Protein AF-A0A958EY41-F1 (afdb_monomer_lite)

Sequence (335 aa):
ISMYREMYQEKQNKRPIDEYLNEQEQLQALLLQAEGMKEKALRHNDREAYLKASTVADRLQKEIQDQDLAESSPAGTAMYREAETVVRQIKEANQLRLMAEESGNTAVVERLDSLQVRLTAVLESFPPEIYNPSGFVNYFDDFPVGKYVAEKQHQYDLMLEQYDAINSELGRIDSLVSVTDNRIATAKSERNFAKVSQLEMKRRNLVQLRKRYDELFVAVNESDVAPNPYPEFDRWGDLGAFGIISVYFDQKRAMQGELTQVSSVLDEVNQSIDQRKQVIEDKIKKIEAEIRLMTMRARMEERARLRAERERAFKESYFDTRESEASEDENNPQQ

Radius of gyration: 37.44 Å; chains: 1; bounding box: 76×77×140 Å

Foldseek 3Di:
DVVLLLLLVLVVCLVVLLVLVVVLVVLVVLLVVLVVQLVVCVVVVPPVSNVVSVVSNVVSVVVNVLVVQLQLAPAAPVNLVVLVVLVVLLVVLVVVLVVCVVVVPVVSNVVSVVSNVVSVVVNVPDDPLSVDPSRNHNHCVSRVPSNVLSVLVVVQVVLVVLLVVLVVVLVVLVVVLVVLVVVLVVCVVVVVVVVNVVSVVVNVVSVVVSVVSVVVNVVSVPDPRDNSPPPCSVVSSVVSVVPDDDDDPPVVVVVVVVVVVVVVVVVVVVVVVVVSVVVVVVVVVVVVVVVVVVVVVVVVVVVVVVVVVVVVVVCCVVPPPDDDPPDDDDDDDDD

Structure (mmCIF, N/CA/C/O backbone):
data_AF-A0A958EY41-F1
#
_entry.id   AF-A0A958EY41-F1
#
loop_
_atom_site.group_PDB
_atom_site.id
_atom_site.type_symbol
_atom_site.label_atom_id
_atom_site.label_alt_id
_atom_site.label_comp_id
_atom_site.label_asym_id
_atom_site.label_entity_id
_atom_site.label_seq_id
_atom_site.pdbx_PDB_ins_code
_atom_site.Cartn_x
_atom_site.Cartn_y
_atom_site.Cartn_z
_atom_site.occupancy
_atom_site.B_iso_or_equiv
_atom_site.auth_seq_id
_atom_site.auth_comp_id
_atom_site.auth_asym_id
_atom_site.auth_atom_id
_atom_site.pdbx_PDB_model_num
ATOM 1 N N . ILE A 1 1 ? -33.579 6.919 -0.738 1.00 52.66 1 ILE A N 1
ATOM 2 C CA . ILE A 1 1 ? -33.262 8.285 -0.243 1.00 52.66 1 ILE A CA 1
ATOM 3 C C . ILE A 1 1 ? -32.048 8.241 0.682 1.00 52.66 1 ILE A C 1
ATOM 5 O O . ILE A 1 1 ? -31.121 8.988 0.413 1.00 52.66 1 ILE A O 1
ATOM 9 N N . SER A 1 2 ? -31.998 7.346 1.682 1.00 57.16 2 SER A N 1
ATOM 10 C CA . SER A 1 2 ? -30.794 7.113 2.510 1.00 57.16 2 SER A CA 1
ATOM 11 C C . SER A 1 2 ? -29.550 6.790 1.672 1.00 57.16 2 SER A C 1
ATOM 13 O O . SER A 1 2 ? -28.564 7.504 1.769 1.00 57.16 2 SER A O 1
ATOM 15 N N . MET A 1 3 ? -29.673 5.852 0.729 1.00 58.03 3 MET A N 1
ATOM 16 C CA . MET A 1 3 ? -28.573 5.394 -0.135 1.00 58.03 3 MET A CA 1
ATOM 17 C C . MET A 1 3 ? -27.891 6.507 -0.960 1.00 58.03 3 MET A C 1
ATOM 19 O O . MET A 1 3 ? -26.684 6.497 -1.150 1.00 58.03 3 MET A O 1
ATOM 23 N N . TYR A 1 4 ? -28.643 7.515 -1.421 1.00 64.19 4 TYR A N 1
ATOM 24 C CA . TYR A 1 4 ? -28.070 8.659 -2.152 1.00 64.19 4 TYR A CA 1
ATOM 25 C C . TYR A 1 4 ? -27.340 9.639 -1.226 1.00 64.19 4 TYR A C 1
ATOM 27 O O . TYR A 1 4 ? -26.381 10.288 -1.631 1.00 64.19 4 TYR A O 1
ATOM 35 N N . ARG A 1 5 ? -27.802 9.758 0.023 1.00 64.75 5 ARG A N 1
ATOM 36 C CA . ARG A 1 5 ? -27.161 10.592 1.042 1.00 64.75 5 ARG A CA 1
ATOM 37 C C . ARG A 1 5 ? -25.868 9.952 1.542 1.00 64.75 5 ARG A C 1
ATOM 39 O O . ARG A 1 5 ? -24.893 10.667 1.730 1.00 64.75 5 ARG A O 1
ATOM 46 N N . GLU A 1 6 ? -25.876 8.633 1.703 1.00 66.81 6 GLU A N 1
ATOM 47 C CA . GLU A 1 6 ? -24.694 7.817 1.994 1.00 66.81 6 GLU A CA 1
ATOM 48 C C . GLU A 1 6 ? -23.655 7.981 0.878 1.00 66.81 6 GLU A C 1
ATOM 50 O O . GLU A 1 6 ? -22.554 8.432 1.155 1.00 66.81 6 GLU A O 1
ATOM 55 N N . MET A 1 7 ? -24.028 7.804 -0.397 1.00 66.56 7 MET A N 1
ATOM 56 C CA . MET A 1 7 ? -23.116 8.024 -1.537 1.00 66.56 7 MET A CA 1
ATOM 57 C C . MET A 1 7 ? -22.535 9.446 -1.610 1.00 66.56 7 MET A C 1
ATOM 59 O O . MET A 1 7 ? -21.388 9.640 -2.006 1.00 66.56 7 MET A O 1
ATOM 63 N N . TYR A 1 8 ? -23.301 10.464 -1.211 1.00 71.50 8 TYR A N 1
ATOM 64 C CA . TYR A 1 8 ? -22.782 11.829 -1.114 1.00 71.50 8 TYR A CA 1
ATOM 65 C C . TYR A 1 8 ? -21.742 11.984 0.008 1.00 71.50 8 TYR A C 1
ATOM 67 O O . TYR A 1 8 ? -20.726 12.649 -0.187 1.00 71.50 8 TYR A O 1
ATOM 75 N N . GLN A 1 9 ? -21.972 11.366 1.170 1.00 72.81 9 GLN A N 1
ATOM 76 C CA . GLN A 1 9 ? -21.007 11.353 2.275 1.00 72.81 9 GLN A CA 1
ATOM 77 C C . GLN A 1 9 ? -19.741 10.569 1.902 1.00 72.81 9 GLN A C 1
ATOM 79 O O . GLN A 1 9 ? -18.640 11.061 2.126 1.00 72.81 9 GLN A O 1
ATOM 84 N N . GLU A 1 10 ? -19.892 9.421 1.242 1.00 74.12 10 GLU A N 1
ATOM 85 C CA . GLU A 1 10 ? -18.800 8.620 0.673 1.00 74.12 10 GLU A CA 1
ATOM 86 C C . GLU A 1 10 ? -17.952 9.445 -0.309 1.00 74.12 10 GLU A C 1
ATOM 88 O O . GLU A 1 10 ? -16.727 9.470 -0.214 1.00 74.12 10 GLU A O 1
ATOM 93 N N . LYS A 1 11 ? -18.589 10.221 -1.201 1.00 76.44 11 LYS A N 1
ATOM 94 C CA . LYS A 1 11 ? -17.881 11.135 -2.112 1.00 76.44 11 LYS A CA 1
ATOM 95 C C . LYS A 1 11 ? -17.130 12.243 -1.370 1.00 76.44 11 LYS A C 1
ATOM 97 O O . LYS A 1 11 ? -16.005 12.565 -1.742 1.00 76.44 11 LYS A O 1
ATOM 102 N N . GLN A 1 12 ? -17.721 12.837 -0.331 1.00 78.06 12 GLN A N 1
ATOM 103 C CA . GLN A 1 12 ? -17.035 13.862 0.469 1.00 78.06 12 GLN A CA 1
ATOM 104 C C . GLN A 1 12 ? -15.810 13.304 1.201 1.00 78.06 12 GLN A C 1
ATOM 106 O O . GLN A 1 12 ? -14.792 13.990 1.294 1.00 78.06 12 GLN A O 1
ATOM 111 N N . ASN A 1 13 ? -15.894 12.060 1.669 1.00 75.88 13 ASN A N 1
ATOM 112 C CA . ASN A 1 13 ? -14.812 11.389 2.381 1.00 75.88 13 ASN A CA 1
ATOM 113 C C . ASN A 1 13 ? -13.816 10.681 1.458 1.00 75.88 13 ASN A C 1
ATOM 115 O O . ASN A 1 13 ? -12.811 10.182 1.942 1.00 75.88 13 ASN A O 1
ATOM 119 N N . LYS A 1 14 ? -14.017 10.708 0.138 1.00 78.06 14 LYS A N 1
ATOM 120 C CA . LYS A 1 14 ? -13.054 10.185 -0.837 1.00 78.06 14 LYS A CA 1
ATOM 121 C C . LYS A 1 14 ? -11.704 10.904 -0.769 1.00 78.06 14 LYS A C 1
ATOM 123 O O . LYS A 1 14 ? -10.665 10.266 -0.778 1.00 78.06 14 LYS A O 1
ATOM 128 N N . ARG A 1 15 ? -11.705 12.233 -0.630 1.00 80.00 15 ARG A N 1
ATOM 129 C CA . ARG A 1 15 ? -10.470 13.034 -0.620 1.00 80.00 15 ARG A CA 1
ATOM 130 C C . ARG A 1 15 ? -9.446 12.609 0.451 1.00 80.00 15 ARG A C 1
ATOM 132 O O . ARG A 1 15 ? -8.294 12.417 0.080 1.00 80.00 15 ARG A O 1
ATOM 139 N N . PRO A 1 16 ? -9.797 12.476 1.746 1.00 80.06 16 PRO A N 1
ATOM 140 C CA . PRO A 1 16 ? -8.834 12.006 2.743 1.00 80.06 16 PRO A CA 1
ATOM 141 C C . PRO A 1 16 ? -8.374 10.561 2.488 1.00 80.06 16 PRO A C 1
ATOM 143 O O . PRO A 1 16 ? -7.259 10.218 2.862 1.00 80.06 16 PRO A O 1
ATOM 146 N N . ILE A 1 17 ? -9.191 9.731 1.827 1.00 83.00 17 ILE A N 1
ATOM 147 C CA . ILE A 1 17 ? -8.795 8.376 1.413 1.00 83.00 17 ILE A CA 1
ATOM 148 C C . ILE A 1 17 ? -7.758 8.446 0.288 1.00 83.00 17 ILE A C 1
ATOM 150 O O . ILE A 1 17 ? -6.729 7.786 0.371 1.00 83.00 17 ILE A O 1
ATOM 154 N N . ASP A 1 18 ? -7.985 9.282 -0.726 1.00 82.12 18 ASP A N 1
ATOM 155 C CA . ASP A 1 18 ? -7.027 9.501 -1.813 1.00 82.12 18 ASP A CA 1
ATOM 156 C C . ASP A 1 18 ? -5.697 10.061 -1.267 1.00 82.12 18 ASP A C 1
ATOM 158 O O . ASP A 1 18 ? -4.618 9.627 -1.664 1.00 82.12 18 ASP A O 1
ATOM 162 N N . GLU A 1 19 ? -5.753 11.014 -0.327 1.00 84.19 19 GLU A N 1
ATOM 163 C CA . GLU A 1 19 ? -4.569 11.561 0.353 1.00 84.19 19 GLU A CA 1
ATOM 164 C C . GLU A 1 19 ? -3.808 10.471 1.133 1.00 84.19 19 GLU A C 1
ATOM 166 O O . GLU A 1 19 ? -2.583 10.410 1.036 1.00 84.19 19 GLU A O 1
ATOM 171 N N . TYR A 1 20 ? -4.520 9.573 1.824 1.00 85.56 20 TYR A N 1
ATOM 172 C CA . TYR A 1 20 ? -3.931 8.429 2.528 1.00 85.56 20 TYR A CA 1
ATOM 173 C C . TYR A 1 20 ? -3.254 7.428 1.580 1.00 85.56 20 TYR A C 1
ATOM 175 O O . TYR A 1 20 ? -2.116 7.030 1.826 1.00 85.56 20 TYR A O 1
ATOM 183 N N . LEU A 1 21 ? -3.914 7.045 0.481 1.00 85.00 21 LEU A N 1
ATOM 184 C CA . LEU A 1 21 ? -3.348 6.110 -0.502 1.00 85.00 21 LEU A CA 1
ATOM 185 C C . LEU A 1 21 ? -2.066 6.676 -1.133 1.00 85.00 21 LEU A C 1
ATOM 187 O O . LEU A 1 21 ? -1.058 5.978 -1.240 1.00 85.00 21 LEU A O 1
ATOM 191 N N . ASN A 1 22 ? -2.068 7.971 -1.462 1.00 86.81 22 ASN A N 1
ATOM 192 C CA . ASN A 1 22 ? -0.885 8.660 -1.976 1.00 86.81 22 ASN A CA 1
ATOM 193 C C . ASN A 1 22 ? 0.249 8.732 -0.938 1.00 86.81 22 ASN A C 1
ATOM 195 O O . ASN A 1 22 ? 1.422 8.617 -1.293 1.00 86.81 22 ASN A O 1
ATOM 199 N N . GLU A 1 23 ? -0.068 8.944 0.342 1.00 86.81 23 GLU A N 1
ATOM 200 C CA . GLU A 1 23 ? 0.928 8.922 1.419 1.00 86.81 23 GLU A CA 1
ATOM 201 C C . GLU A 1 23 ? 1.559 7.530 1.560 1.00 86.81 23 GLU A C 1
ATOM 203 O O . GLU A 1 23 ? 2.783 7.416 1.643 1.00 86.81 23 GLU A O 1
ATOM 208 N N . GLN A 1 24 ? 0.748 6.471 1.515 1.00 87.19 24 GLN A N 1
ATOM 209 C CA . GLN A 1 24 ? 1.222 5.089 1.576 1.00 87.19 24 GLN A CA 1
ATOM 210 C C . GLN A 1 24 ? 2.184 4.775 0.418 1.00 87.19 24 GLN A C 1
ATOM 212 O O . GLN A 1 24 ? 3.260 4.210 0.636 1.00 87.19 24 GLN A O 1
ATOM 217 N N . GLU A 1 25 ? 1.850 5.197 -0.804 1.00 87.06 25 GLU A N 1
ATOM 218 C CA . GLU A 1 25 ? 2.726 5.050 -1.969 1.00 87.06 25 GLU A CA 1
ATOM 219 C C . GLU A 1 25 ? 4.052 5.809 -1.787 1.00 87.06 25 GLU A C 1
ATOM 221 O O . GLU A 1 25 ? 5.135 5.259 -2.014 1.00 87.06 25 GLU A O 1
ATOM 226 N N . GLN A 1 26 ? 3.999 7.059 -1.316 1.00 89.94 26 GLN A N 1
ATOM 227 C CA . GLN A 1 26 ? 5.198 7.859 -1.055 1.00 89.94 26 GLN A CA 1
ATOM 228 C C . GLN A 1 26 ? 6.105 7.206 -0.011 1.00 89.94 26 GLN A C 1
ATOM 230 O O . GLN A 1 26 ? 7.326 7.171 -0.192 1.00 89.94 26 GLN A O 1
ATOM 235 N N . LEU A 1 27 ? 5.531 6.655 1.060 1.00 90.25 27 LEU A N 1
ATOM 236 C CA . LEU A 1 27 ? 6.283 5.933 2.084 1.00 90.25 27 LEU A CA 1
ATOM 237 C C . LEU A 1 27 ? 6.959 4.685 1.506 1.00 90.25 27 LEU A C 1
ATOM 239 O O . LEU A 1 27 ? 8.144 4.459 1.769 1.00 90.25 27 LEU A O 1
ATOM 243 N N . GLN A 1 28 ? 6.261 3.913 0.668 1.00 90.94 28 GLN A N 1
ATOM 244 C CA . GLN A 1 28 ? 6.841 2.751 -0.016 1.00 90.94 28 GLN A CA 1
ATOM 245 C C . GLN A 1 28 ? 7.973 3.152 -0.973 1.00 90.94 28 GLN A C 1
ATOM 247 O O . GLN A 1 28 ? 9.037 2.524 -0.982 1.00 90.94 28 GLN A O 1
ATOM 252 N N . ALA A 1 29 ? 7.795 4.228 -1.741 1.00 90.88 29 ALA A N 1
ATOM 253 C CA . ALA A 1 29 ? 8.823 4.749 -2.636 1.00 90.88 29 ALA A CA 1
ATOM 254 C C . ALA A 1 29 ? 10.066 5.226 -1.863 1.00 90.88 29 ALA A C 1
ATOM 256 O O . ALA A 1 29 ? 11.200 4.932 -2.257 1.00 90.88 29 ALA A O 1
ATOM 257 N N . LEU A 1 30 ? 9.877 5.922 -0.738 1.00 92.75 30 LEU A N 1
ATOM 258 C CA . LEU A 1 30 ? 10.965 6.343 0.147 1.00 92.75 30 LEU A CA 1
ATOM 259 C C . LEU A 1 30 ? 11.679 5.147 0.784 1.00 92.75 30 LEU A C 1
ATOM 261 O O . LEU A 1 30 ? 12.907 5.169 0.903 1.00 92.75 30 LEU A O 1
ATOM 265 N N . LEU A 1 31 ? 10.945 4.091 1.145 1.00 94.31 31 LEU A N 1
ATOM 266 C CA . LEU A 1 31 ? 11.522 2.858 1.673 1.00 94.31 31 LEU A CA 1
ATOM 267 C C . LEU A 1 31 ? 12.426 2.191 0.629 1.00 94.31 31 LEU A C 1
ATOM 269 O O . LEU A 1 31 ? 13.592 1.925 0.915 1.00 94.31 31 LEU A O 1
ATOM 273 N N . LEU A 1 32 ? 11.940 2.019 -0.604 1.00 93.44 32 LEU A N 1
ATOM 274 C CA . LEU A 1 32 ? 12.726 1.497 -1.729 1.00 93.44 32 LEU A CA 1
ATOM 275 C C . LEU A 1 32 ? 13.993 2.327 -1.984 1.00 93.44 32 LEU A C 1
ATOM 277 O O . LEU A 1 32 ? 15.076 1.783 -2.222 1.00 93.44 32 LEU A O 1
ATOM 281 N N . GLN A 1 33 ? 13.892 3.656 -1.905 1.00 93.19 33 GLN A N 1
ATOM 282 C CA . GLN A 1 33 ? 15.055 4.537 -2.024 1.00 93.19 33 GLN A CA 1
ATOM 283 C C . GLN A 1 33 ? 16.050 4.331 -0.877 1.00 93.19 33 GLN A C 1
ATOM 285 O O . GLN A 1 33 ? 17.256 4.236 -1.132 1.00 93.19 33 GLN A O 1
ATOM 290 N N . ALA A 1 34 ? 15.573 4.234 0.365 1.00 92.44 34 ALA A N 1
ATOM 291 C CA . ALA A 1 34 ? 16.407 3.989 1.537 1.00 92.44 34 ALA A CA 1
ATOM 292 C C . ALA A 1 34 ? 17.115 2.625 1.451 1.00 92.44 34 ALA A C 1
ATOM 294 O O . ALA A 1 34 ? 18.320 2.540 1.701 1.00 92.44 34 ALA A O 1
ATOM 295 N N . GLU A 1 35 ? 16.422 1.577 1.004 1.00 93.00 35 GLU A N 1
ATOM 296 C CA . GLU A 1 35 ? 17.009 0.258 0.747 1.00 93.00 35 GLU A CA 1
ATOM 297 C C . GLU A 1 35 ? 18.061 0.301 -0.368 1.00 93.00 35 GLU A C 1
ATOM 299 O O . GLU A 1 35 ? 19.155 -0.251 -0.219 1.00 93.00 35 GLU A O 1
ATOM 304 N N . GLY A 1 36 ? 17.798 1.036 -1.450 1.00 93.12 36 GLY A N 1
ATOM 305 C CA . GLY A 1 36 ? 18.777 1.259 -2.513 1.00 93.12 36 GLY A CA 1
ATOM 306 C C . GLY A 1 36 ? 20.022 2.013 -2.028 1.00 93.12 36 GLY A C 1
ATOM 307 O O . GLY A 1 36 ? 21.142 1.706 -2.447 1.00 93.12 36 GLY A O 1
ATOM 308 N N . MET A 1 37 ? 19.868 2.988 -1.125 1.00 93.12 37 MET A N 1
ATOM 309 C CA . MET A 1 37 ? 20.999 3.674 -0.485 1.00 93.12 37 MET A CA 1
ATOM 310 C C . MET A 1 37 ? 21.778 2.737 0.440 1.00 93.12 37 MET A C 1
ATOM 312 O O . MET A 1 37 ? 23.009 2.739 0.411 1.00 93.12 37 MET A O 1
ATOM 316 N N . LYS A 1 38 ? 21.076 1.898 1.205 1.00 90.56 38 LYS A N 1
ATOM 317 C CA . LYS A 1 38 ? 21.663 0.865 2.065 1.00 90.56 38 LYS A CA 1
ATOM 318 C C . LYS A 1 38 ? 22.493 -0.128 1.247 1.00 90.56 38 LYS A C 1
ATOM 320 O O . LYS A 1 38 ? 23.633 -0.415 1.611 1.00 90.56 38 LYS A O 1
ATOM 325 N N . GLU A 1 39 ? 21.983 -0.593 0.108 1.00 91.75 39 GLU A N 1
ATOM 326 C CA . GLU A 1 39 ? 22.716 -1.500 -0.780 1.00 91.75 39 GLU A CA 1
ATOM 327 C C . GLU A 1 39 ? 23.944 -0.823 -1.413 1.00 91.75 39 GLU A C 1
ATOM 329 O O . GLU A 1 39 ? 25.033 -1.400 -1.443 1.00 91.75 39 GLU A O 1
ATOM 334 N N . LYS A 1 40 ? 23.816 0.428 -1.876 1.00 93.31 40 LYS A N 1
ATOM 335 C CA . LYS A 1 40 ? 24.959 1.206 -2.390 1.00 93.31 40 LYS A CA 1
ATOM 336 C C . LYS A 1 40 ? 26.038 1.393 -1.324 1.00 93.31 40 LYS A C 1
ATOM 338 O O . LYS A 1 40 ? 27.216 1.203 -1.622 1.00 93.31 40 LYS A O 1
ATOM 343 N N . ALA A 1 41 ? 25.650 1.714 -0.092 1.00 92.06 41 ALA A N 1
ATOM 344 C CA . ALA A 1 41 ? 26.576 1.868 1.023 1.00 92.06 41 ALA A CA 1
ATOM 345 C C . ALA A 1 41 ? 27.332 0.562 1.323 1.00 92.06 41 ALA A C 1
ATOM 347 O O . ALA A 1 41 ? 28.548 0.594 1.503 1.00 92.06 41 ALA A O 1
ATOM 348 N N . LEU A 1 42 ? 26.652 -0.593 1.267 1.00 90.94 42 LEU A N 1
ATOM 349 C CA . LEU A 1 42 ? 27.298 -1.908 1.380 1.00 90.94 42 LEU A CA 1
ATOM 350 C C . LEU A 1 42 ? 28.317 -2.148 0.262 1.00 90.94 42 LEU A C 1
ATOM 352 O O . LEU A 1 42 ? 29.445 -2.547 0.536 1.00 90.94 42 LEU A O 1
ATOM 356 N N . ARG A 1 43 ? 27.953 -1.870 -0.997 1.00 93.56 43 ARG A N 1
ATOM 357 C CA . ARG A 1 43 ? 28.853 -2.051 -2.153 1.00 93.56 43 ARG A CA 1
ATOM 358 C C . ARG A 1 43 ? 30.106 -1.172 -2.063 1.00 93.56 43 ARG A C 1
ATOM 360 O O . ARG A 1 43 ? 31.164 -1.573 -2.541 1.00 93.56 43 ARG A O 1
ATOM 367 N N . HIS A 1 44 ? 29.989 0.008 -1.458 1.00 93.69 44 HIS A N 1
ATOM 368 C CA . HIS A 1 44 ? 31.090 0.954 -1.267 1.00 93.69 44 HIS A CA 1
ATOM 369 C C . HIS A 1 44 ? 31.799 0.825 0.093 1.00 93.69 44 HIS A C 1
ATOM 371 O O . HIS A 1 44 ? 32.727 1.590 0.350 1.00 93.69 44 HIS A O 1
ATOM 377 N N . ASN A 1 45 ? 31.415 -0.142 0.940 1.00 91.12 45 ASN A N 1
ATOM 378 C CA . ASN A 1 45 ? 31.911 -0.303 2.314 1.00 91.12 45 ASN A CA 1
ATOM 379 C C . ASN A 1 45 ? 31.797 0.976 3.175 1.00 91.12 45 ASN A C 1
ATOM 381 O O . ASN A 1 45 ? 32.608 1.206 4.075 1.00 91.12 45 ASN A O 1
ATOM 385 N N . ASP A 1 46 ? 30.779 1.803 2.929 1.00 93.38 46 ASP A N 1
ATOM 386 C CA . ASP A 1 46 ? 30.506 3.003 3.720 1.00 93.38 46 ASP A CA 1
ATOM 387 C C . ASP A 1 46 ? 29.596 2.661 4.906 1.00 93.38 46 ASP A C 1
ATOM 389 O O . ASP A 1 46 ? 28.374 2.526 4.790 1.00 93.38 46 ASP A O 1
ATOM 393 N N . ARG A 1 47 ? 30.214 2.515 6.081 1.00 90.75 47 ARG A N 1
ATOM 394 C CA . ARG A 1 47 ? 29.513 2.159 7.318 1.00 90.75 47 ARG A CA 1
ATOM 395 C C . ARG A 1 47 ? 28.563 3.257 7.798 1.00 90.75 47 ARG A C 1
ATOM 397 O O . ARG A 1 47 ? 27.518 2.936 8.361 1.00 90.75 47 ARG A O 1
ATOM 404 N N . GLU A 1 48 ? 28.914 4.528 7.630 1.00 94.00 48 GLU A N 1
ATOM 405 C CA . GLU A 1 48 ? 28.103 5.632 8.152 1.00 94.00 48 GLU A CA 1
ATOM 406 C C . GLU A 1 48 ? 26.841 5.816 7.307 1.00 94.00 48 GLU A C 1
ATOM 408 O O . GLU A 1 48 ? 25.737 5.907 7.852 1.00 94.00 48 GLU A O 1
ATOM 413 N N . ALA A 1 49 ? 26.990 5.794 5.979 1.00 90.75 49 ALA A N 1
ATOM 414 C CA . ALA A 1 49 ? 25.858 5.846 5.061 1.00 90.75 49 ALA A CA 1
ATOM 415 C C . ALA A 1 49 ? 24.918 4.647 5.251 1.00 90.75 49 ALA A C 1
ATOM 417 O O . ALA A 1 49 ? 23.700 4.824 5.254 1.00 90.75 49 ALA A O 1
ATOM 418 N N . TYR A 1 50 ? 25.466 3.449 5.486 1.00 93.94 50 TYR A N 1
ATOM 419 C CA . TYR A 1 50 ? 24.669 2.254 5.765 1.00 93.94 50 TYR A CA 1
ATOM 420 C C . TYR A 1 50 ? 23.811 2.411 7.022 1.00 93.94 50 TYR A C 1
ATOM 422 O O . TYR A 1 50 ? 22.617 2.123 6.989 1.00 93.94 50 TYR A O 1
ATOM 430 N N . LEU A 1 51 ? 24.400 2.886 8.126 1.00 93.06 51 LEU A N 1
ATOM 431 C CA . LEU A 1 51 ? 23.669 3.070 9.380 1.00 93.06 51 LEU A CA 1
ATOM 432 C C . LEU A 1 51 ? 22.546 4.097 9.224 1.00 93.06 51 LEU A C 1
ATOM 434 O O . LEU A 1 51 ? 21.421 3.823 9.632 1.00 93.06 51 LEU A O 1
ATOM 438 N N . LYS A 1 52 ? 22.818 5.237 8.574 1.00 93.25 52 LYS A N 1
ATOM 439 C CA . LYS A 1 52 ? 21.793 6.257 8.303 1.00 93.25 52 LYS A CA 1
ATOM 440 C C . LYS A 1 52 ? 20.659 5.692 7.447 1.00 93.25 52 LYS A C 1
ATOM 442 O O . LYS A 1 52 ? 19.500 5.802 7.835 1.00 93.25 52 LYS A O 1
ATOM 447 N N . ALA A 1 53 ? 20.985 5.032 6.336 1.00 91.12 53 ALA A N 1
ATOM 448 C CA . ALA A 1 53 ? 19.989 4.428 5.454 1.00 91.12 53 ALA A CA 1
ATOM 449 C C . ALA A 1 53 ? 19.160 3.343 6.165 1.00 91.12 53 ALA A C 1
ATOM 451 O O . ALA A 1 53 ? 17.945 3.314 6.005 1.00 91.12 53 ALA A O 1
ATOM 452 N N . SER A 1 54 ? 19.786 2.511 7.008 1.00 92.38 54 SER A N 1
ATOM 453 C CA . SER A 1 54 ? 19.079 1.504 7.811 1.00 92.38 54 SER A CA 1
ATOM 454 C C . SER A 1 54 ? 18.112 2.147 8.799 1.00 92.38 54 SER A C 1
ATOM 456 O O . SER A 1 54 ? 16.958 1.753 8.839 1.00 92.38 54 SER A O 1
ATOM 458 N N . THR A 1 55 ? 18.537 3.173 9.545 1.00 94.19 55 THR A N 1
ATOM 459 C CA . THR A 1 55 ? 17.645 3.844 10.509 1.00 94.19 55 THR A CA 1
ATOM 460 C C . THR A 1 55 ? 16.442 4.508 9.844 1.00 94.19 55 THR A C 1
ATOM 462 O O . THR A 1 55 ? 15.354 4.517 10.414 1.00 94.19 55 THR A O 1
ATOM 465 N N . VAL A 1 56 ? 16.627 5.055 8.638 1.00 93.94 56 VAL A N 1
ATOM 466 C CA . VAL A 1 56 ? 15.533 5.634 7.851 1.00 93.94 56 VAL A CA 1
ATOM 467 C C . VAL A 1 56 ? 14.600 4.534 7.349 1.00 93.94 56 VAL A C 1
ATOM 469 O O . VAL A 1 56 ? 13.393 4.675 7.500 1.00 93.94 56 VAL A O 1
ATOM 472 N N . ALA A 1 57 ? 15.140 3.429 6.826 1.00 92.38 57 ALA A N 1
ATOM 473 C CA . ALA A 1 57 ? 14.341 2.287 6.384 1.00 92.38 57 ALA A CA 1
ATOM 474 C C . ALA A 1 57 ? 13.520 1.681 7.535 1.00 92.38 57 ALA A C 1
ATOM 476 O O . ALA A 1 57 ? 12.319 1.497 7.381 1.00 92.38 57 ALA A O 1
ATOM 477 N N . ASP A 1 58 ? 14.131 1.460 8.703 1.00 92.19 58 ASP A N 1
ATOM 478 C CA . ASP A 1 58 ? 13.449 0.904 9.880 1.00 92.19 58 ASP A CA 1
ATOM 479 C C . ASP A 1 58 ? 12.320 1.831 10.365 1.00 92.19 58 ASP A C 1
ATOM 481 O O . ASP A 1 58 ? 11.250 1.372 10.765 1.00 92.19 58 ASP A O 1
ATOM 485 N N . ARG A 1 59 ? 12.537 3.154 10.307 1.00 93.62 59 ARG A N 1
ATOM 486 C CA . ARG A 1 59 ? 11.512 4.144 10.653 1.00 93.62 59 ARG A CA 1
ATOM 487 C C . ARG A 1 59 ? 10.350 4.130 9.661 1.00 93.62 59 ARG A C 1
ATOM 489 O O . ARG A 1 59 ? 9.208 4.067 10.099 1.00 93.62 59 ARG A O 1
ATOM 496 N N . LEU A 1 60 ? 10.639 4.180 8.361 1.00 92.31 60 LEU A N 1
ATOM 497 C CA . LEU A 1 60 ? 9.616 4.143 7.311 1.00 92.31 60 LEU A CA 1
ATOM 498 C C . LEU A 1 60 ? 8.822 2.836 7.367 1.00 92.31 60 LEU A C 1
ATOM 500 O O . LEU A 1 60 ? 7.603 2.848 7.261 1.00 92.31 60 LEU A O 1
ATOM 504 N N . GLN A 1 61 ? 9.497 1.711 7.613 1.00 91.62 61 GLN A N 1
ATOM 505 C CA . GLN A 1 61 ? 8.847 0.415 7.772 1.00 91.62 61 GLN A CA 1
ATOM 506 C C . GLN A 1 61 ? 7.890 0.401 8.965 1.00 91.62 61 GLN A C 1
ATOM 508 O O . GLN A 1 61 ? 6.807 -0.170 8.867 1.00 91.62 61 GLN A O 1
ATOM 513 N N . LYS A 1 62 ? 8.266 1.039 10.077 1.00 88.56 62 LYS A N 1
ATOM 514 C CA . LYS A 1 62 ? 7.374 1.187 11.225 1.00 88.56 62 LYS A CA 1
ATOM 515 C C . LYS A 1 62 ? 6.164 2.067 10.897 1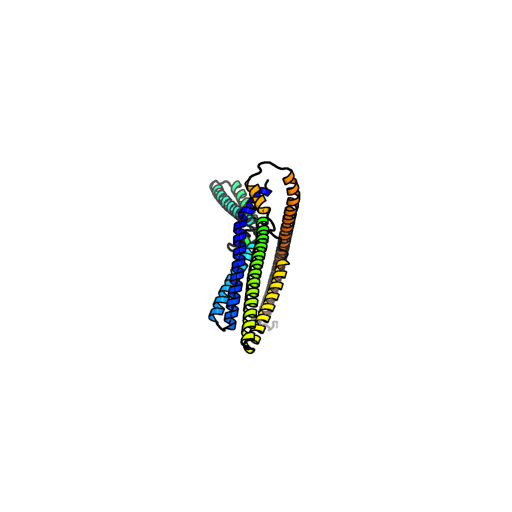.00 88.56 62 LYS A C 1
ATOM 517 O O . LYS A 1 62 ? 5.054 1.687 11.233 1.00 88.56 62 LYS A O 1
ATOM 522 N N . GLU A 1 63 ? 6.368 3.201 10.228 1.00 87.44 63 GLU A N 1
ATOM 523 C CA . GLU A 1 63 ? 5.273 4.099 9.825 1.00 87.44 63 GLU A CA 1
ATOM 524 C C . GLU A 1 63 ? 4.281 3.391 8.876 1.00 87.44 63 GLU A C 1
ATOM 526 O O . GLU A 1 63 ? 3.073 3.495 9.078 1.00 87.44 63 GLU A O 1
ATOM 531 N N . ILE A 1 64 ? 4.770 2.584 7.926 1.00 88.06 64 ILE A N 1
ATOM 532 C CA . ILE A 1 64 ? 3.926 1.743 7.054 1.00 88.06 64 ILE A CA 1
ATOM 533 C C . ILE A 1 64 ? 3.164 0.689 7.868 1.00 88.06 64 ILE A C 1
ATOM 535 O O . ILE A 1 64 ? 1.963 0.523 7.692 1.00 88.06 64 ILE A O 1
ATOM 539 N N . GLN A 1 65 ? 3.835 -0.007 8.792 1.00 84.56 65 GLN A N 1
ATOM 540 C CA . GLN A 1 65 ? 3.176 -0.998 9.651 1.00 84.56 65 GLN A CA 1
ATOM 541 C C . GLN A 1 65 ? 2.083 -0.371 10.516 1.00 84.56 65 GLN A C 1
ATOM 543 O O . GLN A 1 65 ? 1.026 -0.968 10.692 1.00 84.56 65 GLN A O 1
ATOM 548 N N . ASP A 1 66 ? 2.330 0.822 11.049 1.00 82.00 66 ASP A N 1
ATOM 549 C CA . ASP A 1 66 ? 1.358 1.563 11.842 1.00 82.00 66 ASP A CA 1
ATOM 550 C C . ASP A 1 66 ? 0.126 1.936 10.979 1.00 82.00 66 ASP A C 1
ATOM 552 O O . ASP A 1 66 ? -1.007 1.784 11.437 1.00 82.00 66 ASP A O 1
ATOM 556 N N . GLN A 1 67 ? 0.313 2.326 9.709 1.00 81.88 67 GLN A N 1
ATOM 557 C CA . GLN A 1 67 ? -0.788 2.544 8.753 1.00 81.88 67 GLN A CA 1
ATOM 558 C C . GLN A 1 67 ? -1.558 1.249 8.426 1.00 81.88 67 GLN A C 1
ATOM 560 O O . GLN A 1 67 ? -2.785 1.221 8.526 1.00 81.88 67 GLN A O 1
ATOM 565 N N . ASP A 1 68 ? -0.864 0.148 8.129 1.00 79.56 68 ASP A N 1
ATOM 566 C CA . ASP A 1 68 ? -1.498 -1.148 7.838 1.00 79.56 68 ASP A CA 1
ATOM 567 C C . ASP A 1 68 ? -2.303 -1.672 9.047 1.00 79.56 68 ASP A C 1
ATOM 569 O O . ASP A 1 68 ? -3.368 -2.286 8.908 1.00 79.56 68 ASP A O 1
ATOM 573 N N . LEU A 1 69 ? -1.813 -1.425 10.265 1.00 75.38 69 LEU A N 1
ATOM 574 C CA . LEU A 1 69 ? -2.514 -1.748 11.509 1.00 75.38 69 LEU A CA 1
ATOM 575 C C . LEU A 1 69 ? -3.736 -0.843 11.734 1.00 75.38 69 LEU A C 1
ATOM 577 O O . LEU A 1 69 ? -4.768 -1.345 12.179 1.00 75.38 69 LEU A O 1
ATOM 581 N N . ALA A 1 70 ? -3.653 0.447 11.385 1.00 74.38 70 ALA A N 1
ATOM 582 C CA . ALA A 1 70 ? -4.796 1.370 11.325 1.00 74.38 70 ALA A CA 1
ATOM 583 C C . ALA A 1 70 ? -5.915 0.833 10.439 1.00 74.38 70 ALA A C 1
ATOM 585 O O . ALA A 1 70 ? -7.071 0.766 10.855 1.00 74.38 70 ALA A O 1
ATOM 586 N N . GLU A 1 71 ? -5.556 0.393 9.242 1.00 74.12 71 GLU A N 1
ATOM 587 C CA . GLU A 1 71 ? -6.504 -0.092 8.253 1.00 74.12 71 GLU A CA 1
ATOM 588 C C . GLU A 1 71 ? -7.109 -1.462 8.605 1.00 74.12 71 GLU A C 1
ATOM 590 O O . GLU A 1 71 ? -8.274 -1.737 8.313 1.00 74.12 71 GLU A O 1
ATOM 595 N N . SER A 1 72 ? -6.316 -2.341 9.220 1.00 70.88 72 SER A N 1
ATOM 596 C CA . SER A 1 72 ? -6.734 -3.700 9.590 1.00 70.88 72 SER A CA 1
ATOM 597 C C . SER A 1 72 ? -7.387 -3.795 10.970 1.00 70.88 72 SER A C 1
ATOM 599 O O . SER A 1 72 ? -7.784 -4.890 11.386 1.00 70.88 72 SER A O 1
ATOM 601 N N . SER A 1 73 ? -7.510 -2.671 11.676 1.00 69.38 73 SER A N 1
ATOM 602 C CA . SER A 1 73 ? -8.110 -2.630 13.002 1.00 69.38 73 SER A CA 1
ATOM 603 C C . SER A 1 73 ? -9.578 -3.075 12.964 1.00 69.38 73 SER A C 1
ATOM 605 O O . SER A 1 73 ? -10.357 -2.566 12.156 1.00 69.38 73 SER A O 1
ATOM 607 N N . PRO A 1 74 ? -9.992 -4.000 13.850 1.00 63.38 74 PRO A N 1
ATOM 608 C CA . PRO A 1 74 ? -11.382 -4.441 13.960 1.00 63.38 74 PRO A CA 1
ATOM 609 C C . PRO A 1 74 ? -12.285 -3.402 14.637 1.00 63.38 74 PRO A C 1
ATOM 611 O O . PRO A 1 74 ? -13.500 -3.580 14.675 1.00 63.38 74 PRO A O 1
ATOM 614 N N . ALA A 1 75 ? -11.699 -2.355 15.223 1.00 65.12 75 ALA A N 1
ATOM 615 C CA . ALA A 1 75 ? -12.422 -1.285 15.882 1.00 65.12 75 ALA A CA 1
ATOM 616 C C . ALA A 1 75 ? -12.567 -0.085 14.937 1.00 65.12 75 ALA A C 1
ATOM 618 O O . ALA A 1 75 ? -11.644 0.718 14.764 1.00 65.12 75 ALA A O 1
ATOM 619 N N . GLY A 1 76 ? -13.752 0.047 14.347 1.00 68.69 76 GLY A N 1
ATOM 620 C CA . GLY A 1 76 ? -14.132 1.226 13.579 1.00 68.69 76 GLY A CA 1
ATOM 621 C C . GLY A 1 76 ? -14.396 2.454 14.458 1.00 68.69 76 GLY A C 1
ATOM 622 O O . GLY A 1 76 ? -14.639 2.372 15.669 1.00 68.69 76 GLY A O 1
ATOM 623 N N . THR A 1 77 ? -14.424 3.620 13.821 1.00 71.44 77 THR A N 1
ATOM 624 C CA . THR A 1 77 ? -14.817 4.913 14.415 1.00 71.44 77 THR A CA 1
ATOM 625 C C . THR A 1 77 ? -16.181 4.862 15.108 1.00 71.44 77 THR A C 1
ATOM 627 O O . THR A 1 77 ? -16.371 5.526 16.130 1.00 71.44 77 THR A O 1
ATOM 630 N N . ALA A 1 78 ? -17.126 4.063 14.604 1.00 69.94 78 ALA A N 1
ATOM 631 C CA . ALA A 1 78 ? -18.431 3.858 15.228 1.00 69.94 78 ALA A CA 1
ATOM 632 C C . ALA A 1 78 ? -18.325 3.222 16.627 1.00 69.94 78 ALA A C 1
ATOM 634 O O . ALA A 1 78 ? -18.889 3.760 17.582 1.00 69.94 78 ALA A O 1
ATOM 635 N N . MET A 1 79 ? -17.542 2.145 16.775 1.00 72.56 79 MET A N 1
ATOM 636 C CA . MET A 1 79 ? -17.330 1.488 18.073 1.00 72.56 79 MET A CA 1
ATOM 637 C C . MET A 1 79 ? -16.603 2.412 19.052 1.00 72.56 79 MET A C 1
ATOM 639 O O . MET A 1 79 ? -16.955 2.465 20.228 1.00 72.56 79 MET A O 1
ATOM 643 N N . TYR A 1 80 ? -15.634 3.193 18.564 1.00 74.62 80 TYR A N 1
ATOM 644 C CA . TYR A 1 80 ? -14.933 4.184 19.381 1.00 74.62 80 TYR A CA 1
ATOM 645 C C . TYR A 1 80 ? -15.882 5.285 19.898 1.00 74.62 80 TYR A C 1
ATOM 647 O O . TYR A 1 80 ? -15.890 5.597 21.090 1.00 74.62 80 TYR A O 1
ATOM 655 N N . ARG A 1 81 ? -16.746 5.840 19.032 1.00 78.50 81 ARG A N 1
ATOM 656 C CA . ARG A 1 81 ? -17.767 6.833 19.431 1.00 78.50 81 ARG A CA 1
ATOM 657 C C . ARG A 1 81 ? -18.767 6.256 20.431 1.00 78.50 81 ARG A C 1
ATOM 659 O O . ARG A 1 81 ? -19.215 6.967 21.335 1.00 78.50 81 ARG A O 1
ATOM 666 N N . GLU A 1 82 ? -19.134 4.988 20.274 1.00 80.62 82 GLU A N 1
ATOM 667 C CA . GLU A 1 82 ? -20.031 4.304 21.199 1.00 80.62 82 GLU A CA 1
ATOM 668 C C . GLU A 1 82 ? -19.369 4.109 22.567 1.00 80.62 82 GLU A C 1
ATOM 670 O O . GLU A 1 82 ? -19.953 4.494 23.581 1.00 80.62 82 GLU A O 1
ATOM 675 N N . ALA A 1 83 ? -18.110 3.665 22.603 1.00 82.31 83 ALA A N 1
ATOM 676 C CA . ALA A 1 83 ? -17.323 3.581 23.830 1.00 82.31 83 ALA A CA 1
ATOM 677 C C . ALA A 1 83 ? -17.197 4.950 24.531 1.00 82.31 83 ALA A C 1
ATOM 679 O O . ALA A 1 83 ? -17.474 5.059 25.728 1.00 82.31 83 ALA A O 1
ATOM 680 N N . GLU A 1 84 ? -16.883 6.029 23.800 1.00 83.31 84 GLU A N 1
ATOM 681 C CA . GLU A 1 84 ? -16.860 7.392 24.358 1.00 83.31 84 GLU A CA 1
ATOM 682 C C . GLU A 1 84 ? -18.223 7.830 24.912 1.00 83.31 84 GLU A C 1
ATOM 684 O O . GLU A 1 84 ? -18.303 8.520 25.936 1.00 83.31 84 GLU A O 1
ATOM 689 N N . THR A 1 85 ? -19.310 7.441 24.247 1.00 87.06 85 THR A N 1
ATOM 690 C CA . THR A 1 85 ? -20.673 7.745 24.692 1.00 87.06 85 THR A CA 1
ATOM 691 C C . THR A 1 85 ? -20.991 7.023 25.996 1.00 87.06 85 THR A C 1
ATOM 693 O O . THR A 1 85 ? -21.484 7.657 26.930 1.00 87.06 85 THR A O 1
ATOM 696 N N . VAL A 1 86 ? -20.641 5.741 26.112 1.00 87.12 86 VAL A N 1
ATOM 697 C CA . VAL A 1 86 ? -20.823 4.967 27.347 1.00 87.12 86 VAL A CA 1
ATOM 698 C C . VAL A 1 86 ? -19.978 5.549 28.485 1.00 87.12 86 VAL A C 1
ATOM 700 O O . VAL A 1 86 ? -20.490 5.760 29.585 1.00 87.12 86 VAL A O 1
ATOM 703 N N . VAL A 1 87 ? -18.719 5.921 28.228 1.00 87.62 87 VAL A N 1
ATOM 704 C CA . VAL A 1 87 ? -17.857 6.592 29.221 1.00 87.62 87 VAL A CA 1
ATOM 705 C C . VAL A 1 87 ? -18.478 7.905 29.709 1.00 87.62 87 VAL A C 1
ATOM 707 O O . VAL A 1 87 ? -18.453 8.205 30.906 1.00 87.62 87 VAL A O 1
ATOM 710 N N . ARG A 1 88 ? -19.062 8.700 28.806 1.00 89.25 88 ARG A N 1
ATOM 711 C CA . ARG A 1 88 ? -19.764 9.941 29.163 1.00 89.25 88 ARG A CA 1
ATOM 712 C C . ARG A 1 88 ? -20.999 9.667 30.014 1.00 89.25 88 ARG A C 1
ATOM 714 O O . ARG A 1 88 ? -21.160 10.308 31.047 1.00 89.25 88 ARG A O 1
ATOM 721 N N . GLN A 1 89 ? -21.808 8.679 29.637 1.00 89.12 89 GLN A N 1
ATOM 722 C CA . GLN A 1 89 ? -22.983 8.261 30.403 1.00 89.12 89 GLN A CA 1
ATOM 723 C C . GLN A 1 89 ? -22.607 7.773 31.808 1.00 89.12 89 GLN A C 1
ATOM 725 O O . GLN A 1 89 ? -23.313 8.078 32.763 1.00 89.12 89 GLN A O 1
ATOM 730 N N . ILE A 1 90 ? -21.470 7.089 31.976 1.00 89.44 90 ILE A N 1
ATOM 731 C CA . ILE A 1 90 ? -20.954 6.705 33.301 1.00 89.44 90 ILE A CA 1
ATOM 732 C C . ILE A 1 90 ? -20.576 7.940 34.128 1.00 89.44 90 ILE A C 1
ATOM 734 O O . ILE A 1 90 ? -20.872 8.000 35.324 1.00 89.44 90 ILE A O 1
ATOM 738 N N . LYS A 1 91 ? -19.933 8.945 33.520 1.00 90.81 91 LYS A N 1
ATOM 739 C CA . LYS A 1 91 ? -19.601 10.207 34.206 1.00 90.81 91 LYS A CA 1
ATOM 740 C C . LYS A 1 91 ? -20.859 10.968 34.626 1.00 90.81 91 LYS A C 1
ATOM 742 O O . LYS A 1 91 ? -20.936 11.410 35.770 1.00 90.81 91 LYS A O 1
ATOM 747 N N . GLU A 1 92 ? -21.848 11.073 33.744 1.00 92.00 92 GLU A N 1
ATOM 748 C CA . GLU A 1 92 ? -23.145 11.691 34.046 1.00 92.00 92 GLU A CA 1
ATOM 749 C C . GLU A 1 92 ? -23.891 10.919 35.144 1.00 92.00 92 GLU A C 1
ATOM 751 O O . GLU A 1 92 ? -24.370 11.521 36.103 1.00 92.00 92 GLU A O 1
ATOM 756 N N . ALA A 1 93 ? -23.914 9.585 35.079 1.00 90.50 93 ALA A N 1
ATOM 757 C CA . ALA A 1 93 ? -24.512 8.746 36.114 1.00 90.50 93 ALA A CA 1
ATOM 758 C C . ALA A 1 93 ? -23.832 8.939 37.478 1.00 90.50 93 ALA A C 1
ATOM 760 O O . ALA A 1 93 ? -24.516 8.980 38.495 1.00 90.50 93 ALA A O 1
ATOM 761 N N . ASN A 1 94 ? -22.503 9.096 37.516 1.00 91.19 94 ASN A N 1
ATOM 762 C CA . ASN A 1 94 ? -21.765 9.419 38.743 1.00 91.19 94 ASN A CA 1
ATOM 763 C C . ASN A 1 94 ? -22.146 10.791 39.311 1.00 91.19 94 ASN A C 1
ATOM 765 O O . ASN A 1 94 ? -22.351 10.917 40.515 1.00 91.19 94 ASN A O 1
ATOM 769 N N . GLN A 1 95 ? -22.278 11.811 38.460 1.00 92.12 95 GLN A N 1
ATOM 770 C CA . GLN A 1 95 ? -22.719 13.140 38.896 1.00 92.12 95 GLN A CA 1
ATOM 771 C C . GLN A 1 95 ? -24.139 13.100 39.471 1.00 92.12 95 GLN A C 1
ATOM 773 O O . GLN A 1 95 ? -24.383 13.636 40.550 1.00 92.12 95 GLN A O 1
ATOM 778 N N . LEU A 1 96 ? -25.061 12.411 38.792 1.00 91.81 96 LEU A N 1
ATOM 779 C CA . LEU A 1 96 ? -26.430 12.225 39.274 1.00 91.81 96 LEU A CA 1
ATOM 780 C C . LEU A 1 96 ? -26.477 11.419 40.576 1.00 91.81 96 LEU A C 1
ATOM 782 O O . LEU A 1 96 ? -27.340 11.679 41.413 1.00 91.81 96 LEU A O 1
ATOM 786 N N . ARG A 1 97 ? -25.548 10.474 40.773 1.00 91.88 97 ARG A N 1
ATOM 787 C CA . ARG A 1 97 ? -25.466 9.682 42.005 1.00 91.88 97 ARG A CA 1
ATOM 788 C C . ARG A 1 97 ? -25.097 10.560 43.191 1.00 91.88 97 ARG A C 1
ATOM 790 O O . ARG A 1 97 ? -25.791 10.510 44.198 1.00 91.88 97 ARG A O 1
ATOM 797 N N . LEU A 1 98 ? -24.084 11.414 43.040 1.00 92.19 98 LEU A N 1
ATOM 798 C CA . LEU A 1 98 ? -23.673 12.365 44.079 1.00 92.19 98 LEU A CA 1
ATOM 799 C C . LEU A 1 98 ? -24.822 13.310 44.464 1.00 92.19 98 LEU A C 1
ATOM 801 O O . LEU A 1 98 ? -25.113 13.480 45.643 1.00 92.19 98 LEU A O 1
ATOM 805 N N . MET A 1 99 ? -25.551 13.847 43.481 1.00 92.06 99 MET A N 1
ATOM 806 C CA . MET A 1 99 ? -26.733 14.683 43.746 1.00 92.06 99 MET A CA 1
ATOM 807 C C . MET A 1 99 ? -27.856 13.901 44.452 1.00 92.06 99 MET A C 1
ATOM 809 O O . MET A 1 99 ? -28.543 14.429 45.329 1.00 92.06 99 MET A O 1
ATOM 813 N N . ALA A 1 100 ? -28.060 12.632 44.086 1.00 89.06 100 ALA A N 1
ATOM 814 C CA . ALA A 1 100 ? -29.055 11.769 44.717 1.00 89.06 100 ALA A CA 1
ATOM 815 C C . ALA A 1 100 ? -28.681 11.419 46.170 1.00 89.06 100 ALA A C 1
ATOM 817 O O . ALA A 1 100 ? -29.564 11.430 47.031 1.00 89.06 100 ALA A O 1
ATOM 818 N N . GLU A 1 101 ? -27.395 11.184 46.449 1.00 89.44 101 GLU A N 1
ATOM 819 C CA . GLU A 1 101 ? -26.841 10.986 47.795 1.00 89.44 101 GLU A CA 1
ATOM 820 C C . GLU A 1 101 ? -27.050 12.232 48.670 1.00 89.44 101 GLU A C 1
ATOM 822 O O . GLU A 1 101 ? -27.574 12.118 49.778 1.00 89.44 101 GLU A O 1
ATOM 827 N N . GLU A 1 102 ? -26.745 13.426 48.150 1.00 91.69 102 GLU A N 1
ATOM 828 C CA . GLU A 1 102 ? -26.969 14.706 48.843 1.00 91.69 102 GLU A CA 1
ATOM 829 C C . GLU A 1 102 ? -28.453 14.958 49.159 1.00 91.69 102 GLU A C 1
ATOM 831 O O . GLU A 1 102 ? -28.790 15.524 50.200 1.00 91.69 102 GLU A O 1
ATOM 836 N N . SER A 1 103 ? -29.355 14.505 48.285 1.00 90.25 103 SER A N 1
ATOM 837 C CA . SER A 1 103 ? -30.810 14.619 48.470 1.00 90.25 103 SER A CA 1
ATOM 838 C C . SER A 1 103 ? -31.438 13.507 49.329 1.00 90.25 103 SER A C 1
ATOM 840 O O . SER A 1 103 ? -32.639 13.552 49.600 1.00 90.25 103 SER A O 1
ATOM 842 N N . GLY A 1 104 ? -30.660 12.500 49.748 1.00 91.44 104 GLY A N 1
ATOM 843 C CA . GLY A 1 104 ? -31.136 11.365 50.548 1.00 91.44 104 GLY A CA 1
ATOM 844 C C . GLY A 1 104 ? -32.044 10.376 49.801 1.00 91.44 104 GLY A C 1
ATOM 845 O O . GLY A 1 104 ? -32.774 9.614 50.437 1.00 91.44 104 GLY A O 1
ATOM 846 N N . ASN A 1 105 ? -32.036 10.371 48.464 1.00 92.12 105 ASN A N 1
ATOM 847 C CA . ASN A 1 105 ? -32.931 9.538 47.657 1.00 92.12 105 ASN A CA 1
ATOM 848 C C . ASN A 1 105 ? -32.301 8.179 47.305 1.00 92.12 105 ASN A C 1
ATOM 850 O O . ASN A 1 105 ? -31.790 7.965 46.203 1.00 92.12 105 ASN A O 1
ATOM 854 N N . THR A 1 106 ? -32.370 7.238 48.247 1.00 89.50 106 THR A N 1
ATOM 855 C CA . THR A 1 106 ? -31.737 5.909 48.149 1.00 89.50 106 THR A CA 1
ATOM 856 C C . THR A 1 106 ? -32.207 5.082 46.949 1.00 89.50 106 THR A C 1
ATOM 858 O O . THR A 1 106 ? -31.400 4.411 46.311 1.00 89.50 106 THR A O 1
ATOM 861 N N . ALA A 1 107 ? -33.483 5.184 46.562 1.00 89.81 107 ALA A N 1
ATOM 862 C CA . ALA A 1 107 ? -34.029 4.451 45.417 1.00 89.81 107 ALA A CA 1
ATOM 863 C C . ALA A 1 107 ? -33.432 4.902 44.070 1.00 89.81 107 ALA A C 1
ATOM 865 O O . ALA A 1 107 ? -33.354 4.119 43.121 1.00 89.81 107 ALA A O 1
ATOM 866 N N . VAL A 1 108 ? -33.030 6.172 43.960 1.00 88.44 108 VAL A N 1
ATOM 867 C CA . VAL A 1 108 ? -32.360 6.698 42.761 1.00 88.44 108 VAL A CA 1
ATOM 868 C C . VAL A 1 108 ? -30.894 6.273 42.741 1.00 88.44 108 VAL A C 1
ATOM 870 O O . VAL A 1 108 ? -30.405 5.894 41.679 1.00 88.44 108 VAL A O 1
ATOM 873 N N . VAL A 1 109 ? -30.228 6.254 43.899 1.00 89.38 109 VAL A N 1
ATOM 874 C CA . VAL A 1 109 ? -28.844 5.770 44.038 1.00 89.38 109 VAL A CA 1
ATOM 875 C C . VAL A 1 109 ? -28.724 4.315 43.578 1.00 89.38 109 VAL A C 1
ATOM 877 O O . VAL A 1 109 ? -27.939 4.035 42.679 1.00 89.38 109 VAL A O 1
ATOM 880 N N . GLU A 1 110 ? -29.580 3.411 44.067 1.00 89.31 110 GLU A N 1
ATOM 881 C CA . GLU A 1 110 ? -29.557 1.994 43.657 1.00 89.31 110 GLU A CA 1
ATOM 882 C C . GLU A 1 110 ? -29.785 1.809 42.147 1.00 89.31 110 GLU A C 1
ATOM 884 O O . GLU A 1 110 ? -29.155 0.972 41.493 1.00 89.31 110 GLU A O 1
ATOM 889 N N . ARG A 1 111 ? -30.676 2.616 41.553 1.00 89.12 111 ARG A N 1
ATOM 890 C CA . ARG A 1 111 ? -30.908 2.596 40.102 1.00 89.12 111 ARG A CA 1
ATOM 891 C C . ARG A 1 111 ? -29.682 3.067 39.331 1.00 89.12 111 ARG A C 1
ATOM 893 O O . ARG A 1 111 ? -29.362 2.453 38.313 1.00 89.12 111 ARG A O 1
ATOM 900 N N . LEU A 1 112 ? -29.010 4.117 39.797 1.00 88.50 112 LEU A N 1
ATOM 901 C CA . LEU A 1 112 ? -27.798 4.640 39.171 1.00 88.50 112 LEU A CA 1
ATOM 902 C C . LEU A 1 112 ? -26.626 3.667 39.310 1.00 88.50 112 LEU A C 1
ATOM 904 O O . LEU A 1 112 ? -25.948 3.435 38.316 1.00 88.50 112 LEU A O 1
ATOM 908 N N . ASP A 1 113 ? -26.458 3.005 40.454 1.00 86.88 113 ASP A N 1
ATOM 909 C CA . ASP A 1 113 ? -25.446 1.954 40.623 1.00 86.88 113 ASP A CA 1
ATOM 910 C C . ASP A 1 113 ? -25.712 0.774 39.677 1.00 86.88 113 ASP A C 1
ATOM 912 O O . ASP A 1 113 ? -24.812 0.301 38.982 1.00 86.88 113 ASP A O 1
ATOM 916 N N . SER A 1 114 ? -26.975 0.348 39.543 1.00 88.62 114 SER A N 1
ATOM 917 C CA . SER A 1 114 ? -27.348 -0.698 38.579 1.00 88.62 114 SER A CA 1
ATOM 918 C C . SER A 1 114 ? -27.115 -0.285 37.118 1.00 88.62 114 SER A C 1
ATOM 920 O O . SER A 1 114 ? -26.866 -1.130 36.255 1.00 88.62 114 SER A O 1
ATOM 922 N N . LEU A 1 115 ? -27.254 1.008 36.807 1.00 88.75 115 LEU A N 1
ATOM 923 C CA . LEU A 1 115 ? -26.986 1.559 35.482 1.00 88.75 115 LEU A CA 1
ATOM 924 C C . LEU A 1 115 ? -25.478 1.577 35.230 1.00 88.75 115 LEU A C 1
ATOM 926 O O . LEU A 1 115 ? -25.046 1.119 34.179 1.00 88.75 115 LEU A O 1
ATOM 930 N N . GLN A 1 116 ? -24.689 2.033 36.204 1.00 87.19 116 GLN A N 1
ATOM 931 C CA . GLN A 1 116 ? -23.232 2.043 36.130 1.00 87.19 116 GLN A CA 1
ATOM 932 C C . GLN A 1 116 ? -22.688 0.642 35.892 1.00 87.19 116 GLN A C 1
ATOM 934 O O . GLN A 1 116 ? -21.988 0.452 34.911 1.00 87.19 116 GLN A O 1
ATOM 939 N N . VAL A 1 117 ? -23.082 -0.355 36.692 1.00 89.31 117 VAL A N 1
ATOM 940 C CA . VAL A 1 117 ? -22.628 -1.747 36.511 1.00 89.31 117 VAL A CA 1
ATOM 941 C C . VAL A 1 117 ? -22.933 -2.266 35.102 1.00 89.31 117 VAL A C 1
ATOM 943 O O . VAL A 1 117 ? -22.084 -2.906 34.487 1.00 89.31 117 VAL A O 1
ATOM 946 N N . ARG A 1 118 ? -24.116 -1.956 34.553 1.00 88.06 118 ARG A N 1
ATOM 947 C CA . ARG A 1 118 ? -24.473 -2.337 33.177 1.00 88.06 118 ARG A CA 1
ATOM 948 C C . ARG A 1 118 ? -23.618 -1.622 32.134 1.00 88.06 118 ARG A C 1
ATOM 950 O O . ARG A 1 118 ? -23.162 -2.270 31.202 1.00 88.06 118 ARG A O 1
ATOM 957 N N . LEU A 1 119 ? -23.392 -0.318 32.285 1.00 86.88 119 LEU A N 1
ATOM 958 C CA . LEU A 1 119 ? -22.554 0.459 31.369 1.00 86.88 119 LEU A CA 1
ATOM 959 C C . LEU A 1 119 ? -21.086 0.007 31.426 1.00 86.88 119 LEU A C 1
ATOM 961 O O . LEU A 1 119 ? -20.444 -0.092 30.385 1.00 86.88 119 LEU A O 1
ATOM 965 N N . THR A 1 120 ? -20.568 -0.340 32.607 1.00 87.56 120 THR A N 1
ATOM 966 C CA . THR A 1 120 ? -19.219 -0.901 32.761 1.00 87.56 120 THR A CA 1
ATOM 967 C C . THR A 1 120 ? -19.115 -2.279 32.110 1.00 87.56 120 THR A C 1
ATOM 969 O O . THR A 1 120 ? -18.157 -2.529 31.392 1.00 87.56 120 THR A O 1
ATOM 972 N N . ALA A 1 121 ? -20.124 -3.143 32.266 1.00 86.06 121 ALA A N 1
ATOM 973 C CA . ALA A 1 121 ? -20.158 -4.444 31.592 1.00 86.06 121 ALA A CA 1
ATOM 974 C C . ALA A 1 121 ? -20.235 -4.314 30.058 1.00 86.06 121 ALA A C 1
ATOM 976 O O . ALA A 1 121 ? -19.633 -5.104 29.335 1.00 86.06 121 ALA A O 1
ATOM 977 N N . VAL A 1 122 ? -20.949 -3.301 29.549 1.00 85.69 122 VAL A N 1
ATOM 978 C CA . VAL A 1 122 ? -20.952 -2.964 28.117 1.00 85.69 122 VAL A CA 1
ATOM 979 C C . VAL A 1 122 ? -19.560 -2.506 27.675 1.00 85.69 122 VAL A C 1
ATOM 981 O O . VAL A 1 122 ? -19.082 -2.982 26.650 1.00 85.69 122 VAL A O 1
ATOM 984 N N . LEU A 1 123 ? -18.864 -1.673 28.458 1.00 83.69 123 LEU A N 1
ATOM 985 C CA . LEU A 1 123 ? -17.467 -1.316 28.178 1.00 83.69 123 LEU A CA 1
ATOM 986 C C . LEU A 1 123 ? -16.557 -2.552 28.130 1.00 83.69 123 LEU A C 1
ATOM 988 O O . LEU A 1 123 ? -15.822 -2.742 27.165 1.00 83.69 123 LEU A O 1
ATOM 992 N N . GLU A 1 124 ? -16.649 -3.449 29.105 1.00 82.12 124 GLU A N 1
ATOM 993 C CA . GLU A 1 124 ? -15.838 -4.676 29.149 1.00 82.12 124 GLU A CA 1
ATOM 994 C C . GLU A 1 124 ? -16.064 -5.620 27.953 1.00 82.12 124 GLU A C 1
ATOM 996 O O . GLU A 1 124 ? -15.216 -6.466 27.677 1.00 82.12 124 GLU A O 1
ATOM 1001 N N . SER A 1 125 ? -17.176 -5.472 27.223 1.00 81.06 125 SER A N 1
ATOM 1002 C CA . SER A 1 125 ? -17.443 -6.235 25.997 1.00 81.06 125 SER A CA 1
ATOM 1003 C C . SER A 1 125 ? -16.722 -5.702 24.752 1.00 81.06 125 SER A C 1
ATOM 1005 O O . SER A 1 125 ? -16.628 -6.419 23.753 1.00 81.06 125 SER A O 1
ATOM 1007 N N . PHE A 1 126 ? -16.202 -4.471 24.794 1.00 75.31 126 PHE A N 1
ATOM 1008 C CA . PHE A 1 126 ? -15.430 -3.905 23.691 1.00 75.31 126 PHE A CA 1
ATOM 1009 C C . PHE A 1 126 ? -14.009 -4.494 23.635 1.00 75.31 126 PHE A C 1
ATOM 1011 O O . PHE A 1 126 ? -13.420 -4.777 24.682 1.00 75.31 126 PHE A O 1
ATOM 1018 N N . PRO A 1 127 ? -13.421 -4.637 22.431 1.00 68.88 127 PRO A N 1
ATOM 1019 C CA . PRO A 1 127 ? -12.050 -5.108 22.274 1.00 68.88 127 PRO A CA 1
ATOM 1020 C C . PRO A 1 127 ? -11.043 -4.227 23.039 1.00 68.88 127 PRO A C 1
ATOM 1022 O O . PRO A 1 127 ? -11.188 -2.997 23.045 1.00 68.88 127 PRO A O 1
ATOM 1025 N N . PRO A 1 128 ? -10.006 -4.814 23.671 1.00 67.38 128 PRO A N 1
ATOM 1026 C CA . PRO A 1 128 ? -8.999 -4.073 24.435 1.00 67.38 128 PRO A CA 1
ATOM 1027 C C . PRO A 1 128 ? -8.256 -3.010 23.604 1.00 67.38 128 PRO A C 1
ATOM 1029 O O . PRO A 1 128 ? -7.735 -2.040 24.155 1.00 67.38 128 PRO A O 1
ATOM 1032 N N . GLU A 1 129 ? -8.235 -3.164 22.282 1.00 65.00 129 GLU A N 1
ATOM 1033 C CA . GLU A 1 129 ? -7.622 -2.260 21.310 1.00 65.00 129 GLU A CA 1
ATOM 1034 C C . GLU A 1 129 ? -8.245 -0.854 21.322 1.00 65.00 129 GLU A C 1
ATOM 1036 O O . GLU A 1 129 ? -7.546 0.112 21.028 1.00 65.00 129 GLU A O 1
ATOM 1041 N N . ILE A 1 130 ? -9.511 -0.716 21.740 1.00 64.81 130 ILE A N 1
ATOM 1042 C CA . ILE A 1 130 ? -10.218 0.575 21.844 1.00 64.81 130 ILE A CA 1
ATOM 1043 C C . ILE A 1 130 ? -9.694 1.425 23.014 1.00 64.81 130 ILE A C 1
ATOM 1045 O O . ILE A 1 130 ? -9.782 2.652 22.989 1.00 64.81 130 ILE A O 1
ATOM 1049 N N . TYR A 1 131 ? -9.122 0.790 24.041 1.00 60.44 131 TYR A N 1
ATOM 1050 C CA . TYR A 1 131 ? -8.666 1.463 25.263 1.00 60.44 131 TYR A CA 1
ATOM 1051 C C . TYR A 1 131 ? -7.219 1.949 25.198 1.00 60.44 131 TYR A C 1
ATOM 1053 O O . TYR A 1 131 ? -6.788 2.716 26.063 1.00 60.44 131 TYR A O 1
ATOM 1061 N N . ASN A 1 132 ? -6.461 1.519 24.189 1.00 58.19 132 ASN A N 1
ATOM 1062 C CA . ASN A 1 132 ? -5.119 2.026 23.965 1.00 58.19 132 ASN A CA 1
ATOM 1063 C C . ASN A 1 132 ? -5.195 3.327 23.152 1.00 58.19 132 ASN A C 1
ATOM 1065 O O . ASN A 1 132 ? -5.729 3.313 22.051 1.00 58.19 132 ASN A O 1
ATOM 1069 N N . PRO A 1 133 ? -4.612 4.446 23.616 1.00 47.62 133 PRO A N 1
ATOM 1070 C CA . PRO A 1 133 ? -4.529 5.682 22.829 1.00 47.62 133 PRO A CA 1
ATOM 1071 C C . PRO A 1 133 ? -3.600 5.561 21.607 1.00 47.62 133 PRO A C 1
ATOM 1073 O O . PRO A 1 133 ? -3.589 6.440 20.753 1.00 47.62 133 PRO A O 1
ATOM 1076 N N . SER A 1 134 ? -2.826 4.474 21.511 1.00 51.28 134 SER A N 1
ATOM 1077 C CA . SER A 1 134 ? -2.130 4.033 20.293 1.00 51.28 134 SER A CA 1
ATOM 1078 C C . SER A 1 134 ? -3.002 3.150 19.386 1.00 51.28 134 SER A C 1
ATOM 1080 O O . SER A 1 134 ? -2.517 2.626 18.390 1.00 51.28 134 SER A O 1
ATOM 1082 N N . GLY A 1 135 ? -4.268 2.943 19.755 1.00 52.34 135 GLY A N 1
ATOM 1083 C CA . GLY A 1 135 ? -5.274 2.162 19.051 1.00 52.34 135 GLY A CA 1
ATOM 1084 C C . GLY A 1 135 ? -5.722 2.881 17.791 1.00 52.34 135 GLY A C 1
ATOM 1085 O O . GLY A 1 135 ? -6.656 3.670 17.792 1.00 52.34 135 GLY A O 1
ATOM 1086 N N . PHE A 1 136 ? -4.984 2.617 16.726 1.00 59.91 136 PHE A N 1
ATOM 1087 C CA . PHE A 1 136 ? -5.428 2.483 15.347 1.00 59.91 136 PHE A CA 1
ATOM 1088 C C . PHE A 1 136 ? -6.949 2.286 15.209 1.00 59.91 136 PHE A C 1
ATOM 1090 O O . PHE A 1 136 ? -7.454 1.169 15.276 1.00 59.91 136 PHE A O 1
ATOM 1097 N N . VAL A 1 137 ? -7.693 3.381 15.061 1.00 62.94 137 VAL A N 1
ATOM 1098 C CA . VAL A 1 137 ? -9.108 3.350 14.679 1.00 62.94 137 VAL A CA 1
ATOM 1099 C C . VAL A 1 137 ? -9.154 3.225 13.164 1.00 62.94 137 VAL A C 1
ATOM 1101 O O . VAL A 1 137 ? -8.533 4.032 12.470 1.00 62.94 137 VAL A O 1
ATOM 1104 N N . ASN A 1 138 ? -9.890 2.242 12.647 1.00 71.62 138 ASN A N 1
ATOM 1105 C CA . ASN A 1 138 ? -10.081 2.140 11.207 1.00 71.62 138 ASN A CA 1
ATOM 1106 C C . ASN A 1 138 ? -10.995 3.286 10.743 1.00 71.62 138 ASN A C 1
ATOM 1108 O O . ASN A 1 138 ? -12.212 3.252 10.935 1.00 71.62 138 ASN A O 1
ATOM 1112 N N . TYR A 1 139 ? -10.401 4.319 10.143 1.00 66.88 139 TYR A N 1
ATOM 1113 C CA . TYR A 1 139 ? -11.128 5.473 9.604 1.00 66.88 139 TYR A CA 1
ATOM 1114 C C . TYR A 1 139 ? -11.994 5.120 8.387 1.00 66.88 139 TYR A C 1
ATOM 1116 O O . TYR A 1 139 ? -12.895 5.881 8.038 1.00 66.88 139 TYR A O 1
ATOM 1124 N N . PHE A 1 140 ? -11.738 3.974 7.753 1.00 71.81 140 PHE A N 1
ATOM 1125 C CA . PHE A 1 140 ? -12.411 3.545 6.530 1.00 71.81 140 PHE A CA 1
ATOM 1126 C C . PHE A 1 140 ? -13.625 2.644 6.778 1.00 71.81 140 PHE A C 1
ATOM 1128 O O . PHE A 1 140 ? -14.365 2.363 5.840 1.00 71.81 140 PHE A O 1
ATOM 1135 N N . ASP A 1 141 ? -13.851 2.215 8.023 1.00 70.69 141 ASP A N 1
ATOM 1136 C CA . ASP A 1 141 ? -15.024 1.413 8.404 1.00 70.69 141 ASP A CA 1
ATOM 1137 C C . ASP A 1 141 ? -16.337 2.189 8.222 1.00 70.69 141 ASP A C 1
ATOM 1139 O O . ASP A 1 141 ? -17.357 1.606 7.864 1.00 70.69 141 ASP A O 1
ATOM 1143 N N . ASP A 1 142 ? -16.308 3.512 8.423 1.00 69.50 142 ASP A N 1
ATOM 1144 C CA . ASP A 1 142 ? -17.476 4.372 8.196 1.00 69.50 142 ASP A CA 1
ATOM 1145 C C . ASP A 1 142 ? -17.815 4.506 6.694 1.00 69.50 142 ASP A C 1
ATOM 1147 O O . ASP A 1 142 ? -18.952 4.851 6.371 1.00 69.50 142 ASP A O 1
ATOM 1151 N N . PHE A 1 143 ? -16.847 4.263 5.792 1.00 74.81 143 PHE A N 1
ATOM 1152 C CA . PHE A 1 143 ? -16.927 4.584 4.356 1.00 74.81 143 PHE A CA 1
ATOM 1153 C C . PHE A 1 143 ? -16.295 3.502 3.448 1.00 74.81 143 PHE A C 1
ATOM 1155 O O . PHE A 1 143 ? -15.336 3.770 2.709 1.00 74.81 143 PHE A O 1
ATOM 1162 N N . PRO A 1 144 ? -16.781 2.246 3.496 1.00 73.06 144 PRO A N 1
ATOM 1163 C CA . PRO A 1 144 ? -16.145 1.126 2.799 1.00 73.06 144 PRO A CA 1
ATOM 1164 C C . PRO A 1 144 ? -16.265 1.224 1.272 1.00 73.06 144 PRO A C 1
ATOM 1166 O O . PRO A 1 144 ? -15.380 0.764 0.549 1.00 73.06 144 PRO A O 1
ATOM 1169 N N . VAL A 1 145 ? -17.340 1.837 0.763 1.00 76.06 145 VAL A N 1
ATOM 1170 C CA . VAL A 1 145 ? -17.574 1.973 -0.683 1.00 76.06 145 VAL A CA 1
ATOM 1171 C C . VAL A 1 145 ? -16.653 3.035 -1.277 1.00 76.06 145 VAL A C 1
ATOM 1173 O O . VAL A 1 145 ? -16.015 2.786 -2.299 1.00 76.06 145 VAL A O 1
ATOM 1176 N N . GLY A 1 146 ? -16.543 4.195 -0.627 1.00 76.38 146 GLY A N 1
ATOM 1177 C CA . GLY A 1 146 ? -15.636 5.264 -1.028 1.00 76.38 146 GLY A CA 1
ATOM 1178 C C . GLY A 1 146 ? -14.187 4.790 -1.048 1.00 76.38 146 GLY A C 1
ATOM 1179 O O . GLY A 1 146 ? -13.470 5.084 -2.003 1.00 76.38 146 GLY A O 1
ATOM 1180 N N . LYS A 1 147 ? -13.791 3.969 -0.067 1.00 81.06 147 LYS A N 1
ATOM 1181 C CA . LYS A 1 147 ? -12.472 3.331 -0.047 1.00 81.06 147 LYS A CA 1
ATOM 1182 C C . LYS A 1 147 ? -12.237 2.413 -1.237 1.00 81.06 147 LYS A C 1
ATOM 1184 O O . LYS A 1 147 ? -11.251 2.584 -1.943 1.00 81.06 147 LYS A O 1
ATOM 1189 N N . TYR A 1 148 ? -13.141 1.470 -1.480 1.00 80.50 148 TYR A N 1
ATOM 1190 C CA . TYR A 1 148 ? -12.988 0.529 -2.587 1.00 80.50 148 TYR A CA 1
ATOM 1191 C C . TYR A 1 148 ? -12.884 1.252 -3.942 1.00 80.50 148 TYR A C 1
ATOM 1193 O O . TYR A 1 148 ? -12.037 0.925 -4.774 1.00 80.50 148 TYR A O 1
ATOM 1201 N N . VAL A 1 149 ? -13.714 2.278 -4.155 1.00 79.94 149 VAL A N 1
ATOM 1202 C CA . VAL A 1 149 ? -13.671 3.099 -5.373 1.00 79.94 149 VAL A CA 1
ATOM 1203 C C . VAL A 1 149 ? -12.347 3.863 -5.483 1.00 79.94 149 VAL A C 1
ATOM 1205 O O . VAL A 1 149 ? -11.762 3.890 -6.565 1.00 79.94 149 VAL A O 1
ATOM 1208 N N . ALA A 1 150 ? -11.867 4.460 -4.388 1.00 83.81 150 ALA A N 1
ATOM 1209 C CA . ALA A 1 150 ? -10.589 5.168 -4.340 1.00 83.81 150 ALA A CA 1
ATOM 1210 C C . ALA A 1 150 ? -9.402 4.240 -4.641 1.00 83.81 150 ALA A C 1
ATOM 1212 O O . ALA A 1 150 ? -8.578 4.568 -5.486 1.00 83.81 150 ALA A O 1
ATOM 1213 N N . GLU A 1 151 ? -9.354 3.045 -4.046 1.00 84.94 151 GLU A N 1
ATOM 1214 C CA . GLU A 1 151 ? -8.309 2.045 -4.308 1.00 84.94 151 GLU A CA 1
ATOM 1215 C C . GLU A 1 151 ? -8.276 1.619 -5.777 1.00 84.94 151 GLU A C 1
ATOM 1217 O O . GLU A 1 151 ? -7.212 1.554 -6.393 1.00 84.94 151 GLU A O 1
ATOM 1222 N N . LYS A 1 152 ? -9.446 1.343 -6.364 1.00 83.81 152 LYS A N 1
ATOM 1223 C CA . LYS A 1 152 ? -9.549 0.956 -7.777 1.00 83.81 152 LYS A CA 1
ATOM 1224 C C . LYS A 1 152 ? -9.152 2.091 -8.712 1.00 83.81 152 LYS A C 1
ATOM 1226 O O . LYS A 1 152 ? -8.483 1.844 -9.714 1.00 83.81 152 LYS A O 1
ATOM 1231 N N . GLN A 1 153 ? -9.539 3.319 -8.383 1.00 84.62 153 GLN A N 1
ATOM 1232 C CA . GLN A 1 153 ? -9.137 4.499 -9.137 1.00 84.62 153 GLN A CA 1
ATOM 1233 C C . GLN A 1 153 ? -7.624 4.733 -9.039 1.00 84.62 153 GLN A C 1
ATOM 1235 O O . GLN A 1 153 ? -6.979 4.924 -10.061 1.00 84.62 153 GLN A O 1
ATOM 1240 N N . HIS A 1 154 ? -7.049 4.627 -7.842 1.00 86.06 154 HIS A N 1
ATOM 1241 C CA . HIS A 1 154 ? -5.614 4.762 -7.617 1.00 86.06 154 HIS A CA 1
ATOM 1242 C C . HIS A 1 154 ? -4.811 3.693 -8.380 1.00 86.06 154 HIS A C 1
ATOM 1244 O O . HIS A 1 154 ? -3.832 4.018 -9.046 1.00 86.06 154 HIS A O 1
ATOM 1250 N N . GLN A 1 155 ? -5.266 2.432 -8.387 1.00 85.06 155 GLN A N 1
ATOM 1251 C CA . GLN A 1 155 ? -4.669 1.368 -9.212 1.00 85.06 155 GLN A CA 1
ATOM 1252 C C . GLN A 1 155 ? -4.679 1.713 -10.706 1.00 85.06 155 GLN A C 1
ATOM 1254 O O . GLN A 1 155 ? -3.704 1.452 -11.412 1.00 85.06 155 GLN A O 1
ATOM 1259 N N . TYR A 1 156 ? -5.774 2.299 -11.190 1.00 86.62 156 TYR A N 1
ATOM 1260 C CA . TYR A 1 156 ? -5.892 2.747 -12.573 1.00 86.62 156 TYR A CA 1
ATOM 1261 C C . TYR A 1 156 ? -4.957 3.919 -12.888 1.00 86.62 156 TYR A C 1
ATOM 1263 O O . TYR A 1 156 ? -4.272 3.892 -13.911 1.00 86.62 156 TYR A O 1
ATOM 1271 N N . ASP A 1 157 ? -4.875 4.911 -12.006 1.00 87.19 157 ASP A N 1
ATOM 1272 C CA . ASP A 1 157 ? -4.004 6.073 -12.189 1.00 87.19 157 ASP A CA 1
ATOM 1273 C C . ASP A 1 157 ? -2.518 5.664 -12.177 1.00 87.19 157 ASP A C 1
ATOM 1275 O O . ASP A 1 157 ? -1.750 6.096 -13.037 1.00 87.19 157 ASP A O 1
ATOM 1279 N N . LEU A 1 158 ? -2.132 4.736 -11.296 1.00 85.19 158 LEU A N 1
ATOM 1280 C CA . LEU A 1 158 ? -0.784 4.164 -11.243 1.00 85.19 158 LEU A CA 1
ATOM 1281 C C . LEU A 1 158 ? -0.449 3.350 -12.502 1.00 85.19 158 LEU A C 1
ATOM 1283 O O . LEU A 1 158 ? 0.658 3.442 -13.036 1.00 85.19 158 LEU A O 1
ATOM 1287 N N . MET A 1 159 ? -1.407 2.583 -13.027 1.00 87.56 159 MET A N 1
ATOM 1288 C CA . MET A 1 159 ? -1.248 1.884 -14.306 1.00 87.56 159 MET A CA 1
ATOM 1289 C C . MET A 1 159 ? -1.031 2.878 -15.460 1.00 87.56 159 MET A C 1
ATOM 1291 O O . MET A 1 159 ? -0.161 2.654 -16.306 1.00 87.56 159 MET A O 1
ATOM 1295 N N . LEU A 1 160 ? -1.779 3.988 -15.494 1.00 88.19 160 LEU A N 1
ATOM 1296 C CA . LEU A 1 160 ? -1.594 5.044 -16.494 1.00 88.19 160 LEU A CA 1
ATOM 1297 C C . LEU A 1 160 ? -0.219 5.712 -16.382 1.00 88.19 160 LEU A C 1
ATOM 1299 O O . LEU A 1 160 ? 0.447 5.907 -17.399 1.00 88.19 160 LEU A O 1
ATOM 1303 N N . GLU A 1 161 ? 0.241 6.017 -15.170 1.00 88.62 161 GLU A N 1
ATOM 1304 C CA . GLU A 1 161 ? 1.572 6.591 -14.963 1.00 88.62 161 GLU A CA 1
ATOM 1305 C C . GLU A 1 161 ? 2.672 5.638 -15.451 1.00 88.62 161 GLU A C 1
ATOM 1307 O O . GLU A 1 161 ? 3.591 6.049 -16.164 1.00 88.62 161 GLU A O 1
ATOM 1312 N N . GLN A 1 162 ? 2.555 4.344 -15.140 1.00 87.81 162 GLN A N 1
ATOM 1313 C CA . GLN A 1 162 ? 3.480 3.326 -15.639 1.00 87.81 162 GLN A CA 1
ATOM 1314 C C . GLN A 1 162 ? 3.466 3.244 -17.166 1.00 87.81 162 GLN A C 1
ATOM 1316 O O . GLN A 1 162 ? 4.526 3.151 -17.788 1.00 87.81 162 GLN A O 1
ATOM 1321 N N . TYR A 1 163 ? 2.285 3.307 -17.778 1.00 87.38 163 TYR A N 1
ATOM 1322 C CA . TYR A 1 163 ? 2.128 3.306 -19.228 1.00 87.38 163 TYR A CA 1
ATOM 1323 C C . TYR A 1 163 ? 2.855 4.492 -19.877 1.00 87.38 163 TYR A C 1
ATOM 1325 O O . TYR A 1 163 ? 3.639 4.313 -20.818 1.00 87.38 163 TYR A O 1
ATOM 1333 N N . ASP A 1 164 ? 2.652 5.699 -19.353 1.00 89.38 164 ASP A N 1
ATOM 1334 C CA . ASP A 1 164 ? 3.295 6.912 -19.856 1.00 89.38 164 ASP A CA 1
ATOM 1335 C C . ASP A 1 164 ? 4.815 6.882 -19.638 1.00 89.38 164 ASP A C 1
ATOM 1337 O O . ASP A 1 164 ? 5.585 7.208 -20.552 1.00 89.38 164 ASP A O 1
ATOM 1341 N N . ALA A 1 165 ? 5.270 6.406 -18.476 1.00 90.12 165 ALA A N 1
ATOM 1342 C CA . ALA A 1 165 ? 6.686 6.230 -18.177 1.00 90.12 165 ALA A CA 1
ATOM 1343 C C . ALA A 1 165 ? 7.354 5.249 -19.156 1.00 90.12 165 ALA A C 1
ATOM 1345 O O . ALA A 1 165 ? 8.383 5.580 -19.754 1.00 90.12 165 ALA A O 1
ATOM 1346 N N . ILE A 1 166 ? 6.748 4.080 -19.393 1.00 90.69 166 ILE A N 1
ATOM 1347 C CA . ILE A 1 166 ? 7.260 3.070 -20.331 1.00 90.69 166 ILE A CA 1
ATOM 1348 C C . ILE A 1 166 ? 7.315 3.625 -21.755 1.00 90.69 166 ILE A C 1
ATOM 1350 O O . ILE A 1 166 ? 8.337 3.476 -22.428 1.00 90.69 166 ILE A O 1
ATOM 1354 N N . ASN A 1 167 ? 6.264 4.305 -22.214 1.00 90.75 167 ASN A N 1
ATOM 1355 C CA . ASN A 1 167 ? 6.238 4.896 -23.552 1.00 90.75 167 ASN A CA 1
ATOM 1356 C C . ASN A 1 167 ? 7.297 5.985 -23.731 1.00 90.75 167 ASN A C 1
ATOM 1358 O O . ASN A 1 167 ? 7.960 6.044 -24.772 1.00 90.75 167 ASN A O 1
ATOM 1362 N N . SER A 1 168 ? 7.492 6.829 -22.716 1.00 93.19 168 SER A N 1
ATOM 1363 C CA . SER A 1 168 ? 8.534 7.857 -22.739 1.00 93.19 168 SER A CA 1
ATOM 1364 C C . SER A 1 168 ? 9.937 7.237 -22.833 1.00 93.19 168 SER A C 1
ATOM 1366 O O . SER A 1 168 ? 10.768 7.684 -23.632 1.00 93.19 168 SER A O 1
ATOM 1368 N N . GLU A 1 169 ? 10.182 6.146 -22.101 1.00 92.25 169 GLU A N 1
ATOM 1369 C CA . GLU A 1 169 ? 11.444 5.410 -22.128 1.00 92.25 169 GLU A CA 1
ATOM 1370 C C . GLU A 1 169 ? 11.653 4.656 -23.445 1.00 92.25 169 GLU A C 1
ATOM 1372 O O . GLU A 1 169 ? 12.755 4.695 -23.997 1.00 92.25 169 GLU A O 1
ATOM 1377 N N . LEU A 1 170 ? 10.611 4.046 -24.017 1.00 92.50 170 LEU A N 1
ATOM 1378 C CA . LEU A 1 170 ? 10.660 3.438 -25.350 1.00 92.50 170 LEU A CA 1
ATOM 1379 C C . LEU A 1 170 ? 11.017 4.476 -26.419 1.00 92.50 170 LEU A C 1
ATOM 1381 O O . LEU A 1 170 ? 11.951 4.261 -27.196 1.00 92.50 170 LEU A O 1
ATOM 1385 N N . GLY A 1 171 ? 10.361 5.641 -26.404 1.00 93.31 171 GLY A N 1
ATOM 1386 C CA . GLY A 1 171 ? 10.684 6.752 -27.300 1.00 93.31 171 GLY A CA 1
ATOM 1387 C C . GLY A 1 171 ? 12.132 7.232 -27.139 1.00 93.31 171 GLY A C 1
ATOM 1388 O O . GLY A 1 171 ? 12.841 7.473 -28.125 1.00 93.31 171 GLY A O 1
ATOM 1389 N N . ARG A 1 172 ? 12.627 7.296 -25.897 1.00 95.31 172 ARG A N 1
ATOM 1390 C CA . ARG A 1 172 ? 14.028 7.622 -25.602 1.00 95.31 172 ARG A CA 1
ATOM 1391 C C . ARG A 1 172 ? 14.984 6.560 -26.147 1.00 95.31 172 ARG A C 1
ATOM 1393 O O . ARG A 1 172 ? 15.988 6.921 -26.766 1.00 95.31 172 ARG A O 1
ATOM 1400 N N . ILE A 1 173 ? 14.694 5.274 -25.964 1.00 94.44 173 ILE A N 1
ATOM 1401 C CA . ILE A 1 173 ? 15.513 4.169 -26.479 1.00 94.44 173 ILE A CA 1
ATOM 1402 C C . ILE A 1 173 ? 15.557 4.199 -28.009 1.00 94.44 173 ILE A C 1
ATOM 1404 O O . ILE A 1 173 ? 16.650 4.120 -28.573 1.00 94.44 173 ILE A O 1
ATOM 1408 N N . ASP A 1 174 ? 14.422 4.390 -28.681 1.00 94.38 174 ASP A N 1
ATOM 1409 C CA . ASP A 1 174 ? 14.350 4.461 -30.144 1.00 94.38 174 ASP A CA 1
ATOM 1410 C C . ASP A 1 174 ? 15.174 5.639 -30.693 1.00 94.38 174 ASP A C 1
ATOM 1412 O O . ASP A 1 174 ? 15.930 5.489 -31.662 1.00 94.38 174 ASP A O 1
ATOM 1416 N N . SER A 1 175 ? 15.147 6.789 -30.007 1.00 96.19 175 SER A N 1
ATOM 1417 C CA . SER A 1 175 ? 16.014 7.927 -30.341 1.00 96.19 175 SER A CA 1
ATOM 1418 C C . SER A 1 175 ? 17.507 7.582 -30.204 1.00 96.19 175 SER A C 1
ATOM 1420 O O . SER A 1 175 ? 18.314 7.902 -31.083 1.00 96.19 175 SER A O 1
ATOM 1422 N N . LEU A 1 176 ? 17.891 6.861 -29.143 1.00 96.19 176 LEU A N 1
ATOM 1423 C CA . LEU A 1 176 ? 19.271 6.434 -28.901 1.00 96.19 176 LEU A CA 1
ATOM 1424 C C . LEU A 1 176 ? 19.736 5.382 -29.910 1.00 96.19 176 LEU A C 1
ATOM 1426 O O . LEU A 1 176 ? 20.911 5.394 -30.294 1.00 96.19 176 LEU A O 1
ATOM 1430 N N . VAL A 1 177 ? 18.845 4.491 -30.349 1.00 95.50 177 VAL A N 1
ATOM 1431 C CA . VAL A 1 177 ? 19.115 3.525 -31.420 1.00 95.50 177 VAL A CA 1
ATOM 1432 C C . VAL A 1 177 ? 19.393 4.271 -32.722 1.00 95.50 177 VAL A C 1
ATOM 1434 O O . VAL A 1 177 ? 20.458 4.066 -33.299 1.00 95.50 177 VAL A O 1
ATOM 1437 N N . SER A 1 178 ? 18.531 5.214 -33.115 1.00 95.62 178 SER A N 1
ATOM 1438 C CA . SER A 1 178 ? 18.714 6.030 -34.327 1.00 95.62 178 SER A CA 1
ATOM 1439 C C . SER A 1 178 ? 20.024 6.834 -34.307 1.00 95.62 178 SER A C 1
ATOM 1441 O O . SER A 1 178 ? 20.812 6.803 -35.257 1.00 95.62 178 SER A O 1
ATOM 1443 N N . VAL A 1 179 ? 20.345 7.484 -33.181 1.00 97.00 179 VAL A N 1
ATOM 1444 C CA . VAL A 1 179 ? 21.627 8.190 -33.003 1.00 97.00 179 VAL A CA 1
ATOM 1445 C C . VAL A 1 179 ? 22.815 7.228 -33.098 1.00 97.00 179 VAL A C 1
ATOM 1447 O O . VAL A 1 179 ? 23.848 7.574 -33.677 1.00 97.00 179 VAL A O 1
ATOM 1450 N N . THR A 1 180 ? 22.700 6.027 -32.529 1.00 95.56 180 THR A N 1
ATOM 1451 C CA . THR A 1 180 ? 23.766 5.018 -32.582 1.00 95.56 180 THR A CA 1
ATOM 1452 C C . THR A 1 180 ? 23.950 4.486 -34.003 1.00 95.56 180 THR A C 1
ATOM 1454 O O . THR A 1 180 ? 25.091 4.365 -34.443 1.00 95.56 180 THR A O 1
ATOM 1457 N N . ASP A 1 181 ? 22.868 4.265 -34.747 1.00 95.62 181 ASP A N 1
ATOM 1458 C CA . ASP A 1 181 ? 22.894 3.826 -36.147 1.00 95.62 181 ASP A CA 1
ATOM 1459 C C . ASP A 1 181 ? 23.575 4.860 -37.052 1.00 95.62 181 ASP A C 1
ATOM 1461 O O . ASP A 1 181 ? 24.469 4.511 -37.829 1.00 95.62 181 ASP A O 1
ATOM 1465 N N . ASN A 1 182 ? 23.270 6.147 -36.864 1.00 96.38 182 ASN A N 1
ATOM 1466 C CA . ASN A 1 182 ? 23.967 7.232 -37.557 1.00 96.38 182 ASN A CA 1
A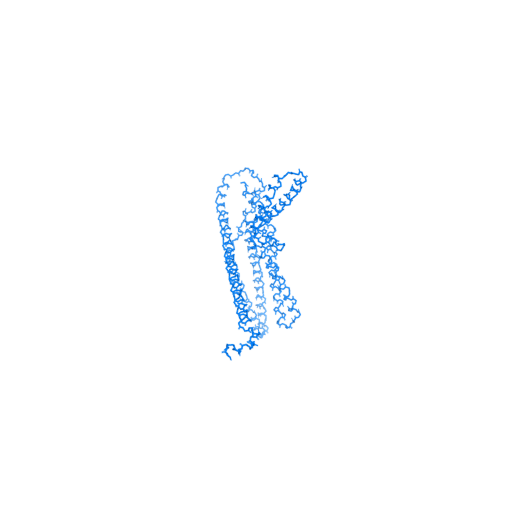TOM 1467 C C . ASN A 1 182 ? 25.469 7.243 -37.230 1.00 96.38 182 ASN A C 1
ATOM 1469 O O . ASN A 1 182 ? 26.305 7.329 -38.129 1.00 96.38 182 ASN A O 1
ATOM 1473 N N . ARG A 1 183 ? 25.841 7.076 -35.952 1.00 95.44 183 ARG A N 1
ATOM 1474 C CA . ARG A 1 183 ? 27.255 6.998 -35.534 1.00 95.44 183 ARG A CA 1
ATOM 1475 C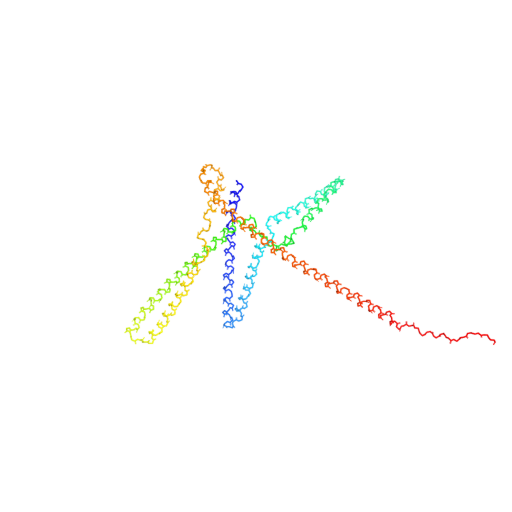 C . ARG A 1 183 ? 27.971 5.775 -36.108 1.00 95.44 183 ARG A C 1
ATOM 1477 O O . ARG A 1 183 ? 29.162 5.872 -36.405 1.00 95.44 183 ARG A O 1
ATOM 1484 N N . ILE A 1 184 ? 27.278 4.646 -36.266 1.00 94.69 184 ILE A N 1
ATOM 1485 C CA . ILE A 1 184 ? 27.814 3.451 -36.931 1.00 94.69 184 ILE A CA 1
ATOM 1486 C C . ILE A 1 184 ? 28.086 3.761 -38.405 1.00 94.69 184 ILE A C 1
ATOM 1488 O O . ILE A 1 184 ? 29.172 3.448 -38.888 1.00 94.69 184 ILE A O 1
ATOM 1492 N N . ALA A 1 185 ? 27.145 4.398 -39.109 1.00 94.75 185 ALA A N 1
ATOM 1493 C CA . ALA A 1 185 ? 27.319 4.782 -40.510 1.00 94.75 185 ALA A CA 1
ATOM 1494 C C . ALA A 1 185 ? 28.516 5.732 -40.698 1.00 94.75 185 ALA A C 1
ATOM 1496 O O . ALA A 1 185 ? 29.367 5.490 -41.558 1.00 94.75 185 ALA A O 1
ATOM 1497 N N . THR A 1 186 ? 28.652 6.746 -39.837 1.00 95.81 186 THR A N 1
ATOM 1498 C CA . THR A 1 186 ? 29.812 7.649 -39.842 1.00 95.81 186 THR A CA 1
ATOM 1499 C C . THR A 1 186 ? 31.116 6.896 -39.563 1.00 95.81 186 THR A C 1
ATOM 1501 O O . THR A 1 186 ? 32.053 6.995 -40.351 1.00 95.81 186 THR A O 1
ATOM 1504 N N . ALA A 1 187 ? 31.179 6.063 -38.518 1.00 94.69 187 ALA A N 1
ATOM 1505 C CA . ALA A 1 187 ? 32.386 5.294 -38.193 1.00 94.69 187 ALA A CA 1
ATOM 1506 C C . ALA A 1 187 ? 32.782 4.292 -39.300 1.00 94.69 187 ALA A C 1
ATOM 1508 O O . ALA A 1 187 ? 33.972 4.054 -39.519 1.00 94.69 187 ALA A O 1
ATOM 1509 N N . LYS A 1 188 ? 31.800 3.737 -40.030 1.00 93.94 188 LYS A N 1
ATOM 1510 C CA . LYS A 1 188 ? 32.028 2.911 -41.229 1.00 93.94 188 LYS A CA 1
ATOM 1511 C C . LYS A 1 188 ? 32.654 3.730 -42.360 1.00 93.94 188 LYS A C 1
ATOM 1513 O O . LYS A 1 188 ? 33.611 3.260 -42.971 1.00 93.94 188 LYS A O 1
ATOM 1518 N N . SER A 1 189 ? 32.175 4.955 -42.599 1.00 95.81 189 SER A N 1
ATOM 1519 C CA . SER A 1 189 ? 32.762 5.865 -43.597 1.00 95.81 189 SER A CA 1
ATOM 1520 C C . SER A 1 189 ? 34.197 6.287 -43.246 1.00 95.81 189 SER A C 1
ATOM 1522 O O . SER A 1 189 ? 35.059 6.327 -44.120 1.00 95.81 189 SER A O 1
ATOM 1524 N N . GLU A 1 190 ? 34.484 6.472 -41.955 1.00 95.88 190 GLU A N 1
ATOM 1525 C CA . GLU A 1 190 ? 35.820 6.760 -41.411 1.00 95.88 190 GLU A CA 1
ATOM 1526 C C . GLU A 1 190 ? 36.754 5.532 -41.392 1.00 95.88 190 GLU A C 1
ATOM 1528 O O . GLU A 1 190 ? 37.920 5.652 -41.018 1.00 95.88 190 GLU A O 1
ATOM 1533 N N . ARG A 1 191 ? 36.261 4.338 -41.762 1.00 94.00 191 ARG A N 1
ATOM 1534 C CA . ARG A 1 191 ? 36.976 3.046 -41.680 1.00 94.00 191 ARG A CA 1
ATOM 1535 C C . ARG A 1 191 ? 37.510 2.714 -40.277 1.00 94.00 191 ARG A C 1
ATOM 1537 O O . ARG A 1 191 ? 38.462 1.949 -40.129 1.00 94.00 191 ARG A O 1
ATOM 1544 N N . ASN A 1 192 ? 36.881 3.245 -39.228 1.00 94.56 192 ASN A N 1
ATOM 1545 C CA . ASN A 1 192 ? 37.256 2.974 -37.842 1.00 94.56 192 ASN A CA 1
ATOM 1546 C C . ASN A 1 192 ? 36.496 1.753 -37.298 1.00 94.56 192 ASN A C 1
ATOM 1548 O O . ASN A 1 192 ? 35.508 1.873 -36.570 1.00 94.56 192 ASN A O 1
ATOM 1552 N N . PHE A 1 193 ? 36.963 0.557 -37.654 1.00 91.00 193 PHE A N 1
ATOM 1553 C CA . PHE A 1 193 ? 36.281 -0.700 -37.324 1.00 91.00 193 PHE A CA 1
ATOM 1554 C C . PHE A 1 193 ? 36.225 -1.013 -35.820 1.00 91.00 193 PHE A C 1
ATOM 1556 O O . PHE A 1 193 ? 35.262 -1.627 -35.360 1.00 91.00 193 PHE A O 1
ATOM 1563 N N . ALA A 1 194 ? 37.201 -0.548 -35.033 1.00 93.38 194 ALA A N 1
ATOM 1564 C CA . ALA A 1 194 ? 37.181 -0.711 -33.579 1.00 93.38 194 ALA A CA 1
ATOM 1565 C C . ALA A 1 194 ? 35.986 0.031 -32.950 1.00 93.38 194 ALA A C 1
ATOM 1567 O O . ALA A 1 194 ? 35.246 -0.535 -32.143 1.00 93.38 194 ALA A O 1
ATOM 1568 N N . LYS A 1 195 ? 35.745 1.275 -33.384 1.00 93.44 195 LYS A N 1
ATOM 1569 C CA . LYS A 1 195 ? 34.599 2.087 -32.952 1.00 93.44 195 LYS A CA 1
ATOM 1570 C C . LYS A 1 195 ? 33.269 1.518 -33.452 1.00 93.44 195 LYS A C 1
ATOM 1572 O O . LYS A 1 195 ? 32.288 1.545 -32.715 1.00 93.44 195 LYS A O 1
ATOM 1577 N N . VAL A 1 196 ? 33.237 0.965 -34.668 1.00 94.44 196 VAL A N 1
ATOM 1578 C CA . VAL A 1 196 ? 32.049 0.280 -35.209 1.00 94.44 196 VAL A CA 1
ATOM 1579 C C . VAL A 1 196 ? 31.640 -0.893 -34.318 1.00 94.44 196 VAL A C 1
ATOM 1581 O O . VAL A 1 196 ? 30.487 -0.944 -33.905 1.00 94.44 196 VAL A O 1
ATOM 1584 N N . SER A 1 197 ? 32.576 -1.774 -33.949 1.00 94.62 197 SER A N 1
ATOM 1585 C CA . SER A 1 197 ? 32.288 -2.927 -33.081 1.00 94.62 197 SER A CA 1
ATOM 1586 C C . SER A 1 197 ? 31.690 -2.506 -31.728 1.00 94.62 197 SER A C 1
ATOM 1588 O O . SER A 1 197 ? 30.656 -3.026 -31.306 1.00 94.62 197 SER A O 1
ATOM 1590 N N . GLN A 1 198 ? 32.266 -1.483 -31.081 1.00 95.44 198 GLN A N 1
ATOM 1591 C CA . GLN A 1 198 ? 31.740 -0.943 -29.819 1.00 95.44 198 GLN A CA 1
ATOM 1592 C C . GLN A 1 198 ? 30.322 -0.371 -29.966 1.00 95.44 198 GLN A C 1
ATOM 1594 O O . GLN A 1 198 ? 29.461 -0.600 -29.112 1.00 95.44 198 GLN A O 1
ATOM 1599 N N . LEU A 1 199 ? 30.058 0.370 -31.046 1.00 95.88 199 LEU A N 1
ATOM 1600 C CA . LEU A 1 199 ? 28.737 0.938 -31.314 1.00 95.88 199 LEU A CA 1
ATOM 1601 C C . LEU A 1 199 ? 27.707 -0.143 -31.669 1.00 95.88 199 LEU A C 1
ATOM 1603 O O . LEU A 1 199 ? 26.561 -0.039 -31.240 1.00 95.88 199 LEU A O 1
ATOM 1607 N N . GLU A 1 200 ? 28.098 -1.201 -32.381 1.00 93.88 200 GLU A N 1
ATOM 1608 C CA . GLU A 1 200 ? 27.233 -2.348 -32.680 1.00 93.88 200 GLU A CA 1
ATOM 1609 C C . GLU A 1 200 ? 26.882 -3.145 -31.413 1.00 93.88 200 GLU A C 1
ATOM 1611 O O . GLU A 1 200 ? 25.725 -3.541 -31.243 1.00 93.88 200 GLU A O 1
ATOM 1616 N N . MET A 1 201 ? 27.825 -3.314 -30.475 1.00 95.31 201 MET A N 1
ATOM 1617 C CA . MET A 1 201 ? 27.528 -3.866 -29.145 1.00 95.31 201 MET A CA 1
ATOM 1618 C C . MET A 1 201 ? 26.546 -2.973 -28.380 1.00 95.31 201 MET A C 1
ATOM 1620 O O . MET A 1 201 ? 25.544 -3.465 -27.859 1.00 95.31 201 MET A O 1
ATOM 1624 N N . LYS A 1 202 ? 26.774 -1.653 -28.360 1.00 95.50 202 LYS A N 1
ATOM 1625 C CA . LYS A 1 202 ? 25.858 -0.697 -27.720 1.00 95.50 202 LYS A CA 1
ATOM 1626 C C . LYS A 1 202 ? 24.457 -0.751 -28.333 1.00 95.50 202 LYS A C 1
ATOM 1628 O O . LYS A 1 202 ? 23.476 -0.793 -27.597 1.00 95.50 202 LYS A O 1
ATOM 1633 N N . ARG A 1 203 ? 24.356 -0.802 -29.662 1.00 95.62 203 ARG A N 1
ATOM 1634 C CA . ARG A 1 203 ? 23.091 -0.955 -30.390 1.00 95.62 203 ARG A CA 1
ATOM 1635 C C . ARG A 1 203 ? 22.380 -2.246 -29.997 1.00 95.62 203 ARG A C 1
ATOM 1637 O O . ARG A 1 203 ? 21.187 -2.217 -29.720 1.00 95.62 203 ARG A O 1
ATOM 1644 N N . ARG A 1 204 ? 23.098 -3.373 -29.934 1.00 95.50 204 ARG A N 1
ATOM 1645 C CA . ARG A 1 204 ? 22.529 -4.658 -29.500 1.00 95.50 204 ARG A CA 1
ATOM 1646 C C . ARG A 1 204 ? 21.953 -4.565 -28.086 1.00 95.50 204 ARG A C 1
ATOM 1648 O O . ARG A 1 204 ? 20.840 -5.034 -27.872 1.00 95.50 204 ARG A O 1
ATOM 1655 N N . ASN A 1 205 ? 22.668 -3.922 -27.164 1.00 95.62 205 ASN A N 1
ATOM 1656 C CA . ASN A 1 205 ? 22.193 -3.715 -25.796 1.00 95.62 205 ASN A CA 1
ATOM 1657 C C . ASN A 1 205 ? 20.940 -2.827 -25.754 1.00 95.62 205 ASN A C 1
ATOM 1659 O O . ASN A 1 205 ? 20.007 -3.144 -25.028 1.00 95.62 205 ASN A O 1
ATOM 1663 N N . LEU A 1 206 ? 20.883 -1.757 -26.558 1.00 95.38 206 LEU A N 1
ATOM 1664 C CA . LEU A 1 206 ? 19.692 -0.902 -26.665 1.00 95.38 206 LEU A CA 1
ATOM 1665 C C . LEU A 1 206 ? 18.486 -1.662 -27.232 1.00 95.38 206 LEU A C 1
ATOM 1667 O O . LEU A 1 206 ? 17.390 -1.535 -26.705 1.00 95.38 206 LEU A O 1
ATOM 1671 N N . VAL A 1 207 ? 18.686 -2.502 -28.252 1.00 94.25 207 VAL A N 1
ATOM 1672 C CA . VAL A 1 207 ? 17.618 -3.349 -28.812 1.00 94.25 207 VAL A CA 1
ATOM 1673 C C . VAL A 1 207 ? 17.138 -4.388 -27.795 1.00 94.25 207 VAL A C 1
ATOM 1675 O O . VAL A 1 207 ? 15.943 -4.647 -27.705 1.00 94.25 207 VAL A O 1
ATOM 1678 N N . GLN A 1 208 ? 18.041 -4.984 -27.012 1.00 94.50 208 GLN A N 1
ATOM 1679 C CA . GLN A 1 208 ? 17.655 -5.885 -25.921 1.00 94.50 208 GLN A CA 1
ATOM 1680 C C . GLN A 1 208 ? 16.887 -5.151 -24.821 1.00 94.50 208 GLN A C 1
ATOM 1682 O O . GLN A 1 208 ? 15.902 -5.679 -24.319 1.00 94.50 208 GLN A O 1
ATOM 1687 N N . LEU A 1 209 ? 17.318 -3.940 -24.465 1.00 93.44 209 LEU A N 1
ATOM 1688 C CA . LEU A 1 209 ? 16.625 -3.109 -23.488 1.00 93.44 209 LEU A CA 1
ATOM 1689 C C . LEU A 1 209 ? 15.219 -2.753 -23.977 1.00 93.44 209 LEU A C 1
ATOM 1691 O O . LEU A 1 209 ? 14.269 -2.934 -23.228 1.00 93.44 209 LEU A O 1
ATOM 1695 N N . ARG A 1 210 ? 15.080 -2.350 -25.245 1.00 93.31 210 ARG A N 1
ATOM 1696 C CA . ARG A 1 210 ? 13.786 -2.091 -25.887 1.00 93.31 210 ARG A CA 1
ATOM 1697 C C . ARG A 1 210 ? 12.843 -3.283 -25.756 1.00 93.31 210 ARG A C 1
ATOM 1699 O O . ARG A 1 210 ? 11.737 -3.108 -25.281 1.00 93.31 210 ARG A O 1
ATOM 1706 N N . LYS A 1 211 ? 13.311 -4.496 -26.081 1.00 93.12 211 LYS A N 1
ATOM 1707 C CA . LYS A 1 211 ? 12.503 -5.721 -25.951 1.00 93.12 211 LYS A CA 1
ATOM 1708 C C . LYS A 1 211 ? 12.001 -5.954 -24.526 1.00 93.12 211 LYS A C 1
ATOM 1710 O O . LYS A 1 211 ? 10.861 -6.349 -24.358 1.00 93.12 211 LYS A O 1
ATOM 1715 N N . ARG A 1 212 ? 12.827 -5.685 -23.511 1.00 92.81 212 ARG A N 1
ATOM 1716 C CA . ARG A 1 212 ? 12.406 -5.800 -22.103 1.00 92.81 212 ARG A CA 1
ATOM 1717 C C . ARG A 1 212 ? 11.335 -4.775 -21.735 1.00 92.81 212 ARG A C 1
ATOM 1719 O O . ARG A 1 212 ? 10.433 -5.097 -20.976 1.00 92.81 212 ARG A O 1
ATOM 1726 N N . TYR A 1 213 ? 11.432 -3.555 -22.262 1.00 91.56 213 TYR A N 1
ATOM 1727 C CA . TYR A 1 213 ? 10.383 -2.549 -22.087 1.00 91.56 213 TYR A CA 1
ATOM 1728 C C . TYR A 1 213 ? 9.116 -2.894 -22.876 1.00 91.56 213 TYR A C 1
ATOM 1730 O O . TYR A 1 213 ? 8.032 -2.659 -22.367 1.00 91.56 213 TYR A O 1
ATOM 1738 N N . ASP A 1 214 ? 9.234 -3.498 -24.062 1.00 88.31 214 ASP A N 1
ATOM 1739 C CA . ASP A 1 214 ? 8.088 -4.021 -24.817 1.00 88.31 214 ASP A CA 1
ATOM 1740 C C . ASP A 1 214 ? 7.389 -5.155 -24.033 1.00 88.31 214 ASP A C 1
ATOM 1742 O O . ASP A 1 214 ? 6.166 -5.189 -23.951 1.00 88.31 214 ASP A O 1
ATOM 1746 N N . GLU A 1 215 ? 8.148 -6.062 -23.406 1.00 90.25 215 GLU A N 1
ATOM 1747 C CA . GLU A 1 215 ? 7.612 -7.110 -22.517 1.00 90.25 215 GLU A CA 1
ATOM 1748 C C . GLU A 1 215 ? 6.907 -6.507 -21.293 1.00 90.25 215 GLU A C 1
ATOM 1750 O O . GLU A 1 215 ? 5.804 -6.925 -20.947 1.00 90.25 215 GLU A O 1
ATOM 1755 N N . LEU A 1 216 ? 7.513 -5.493 -20.667 1.00 88.75 216 LEU A N 1
ATOM 1756 C CA . LEU A 1 216 ? 6.911 -4.770 -19.547 1.00 88.75 216 LEU A CA 1
ATOM 1757 C C . LEU A 1 216 ? 5.624 -4.047 -19.971 1.00 88.75 216 LEU A C 1
ATOM 1759 O O . LEU A 1 216 ? 4.634 -4.086 -19.254 1.00 88.75 216 LEU A O 1
ATOM 1763 N N . PHE A 1 217 ? 5.622 -3.430 -21.152 1.00 87.75 217 PHE A N 1
ATOM 1764 C CA . PHE A 1 217 ? 4.456 -2.767 -21.724 1.00 87.75 217 PHE A CA 1
ATOM 1765 C C . PHE A 1 217 ? 3.292 -3.738 -21.938 1.00 87.75 217 PHE A C 1
ATOM 1767 O O . PHE A 1 217 ? 2.150 -3.422 -21.612 1.00 87.75 217 PHE A O 1
ATOM 1774 N N . VAL A 1 218 ? 3.573 -4.932 -22.468 1.00 86.56 218 VAL A N 1
ATOM 1775 C CA . VAL A 1 218 ? 2.566 -5.992 -22.612 1.00 86.56 218 VAL A CA 1
ATOM 1776 C C . VAL A 1 218 ? 2.037 -6.413 -21.243 1.00 86.56 218 VAL A C 1
ATOM 1778 O O . VAL A 1 218 ? 0.827 -6.449 -21.068 1.00 86.56 218 VAL A O 1
ATOM 1781 N N . ALA A 1 219 ? 2.913 -6.628 -20.259 1.00 85.19 219 ALA A N 1
ATOM 1782 C CA . ALA A 1 219 ? 2.503 -7.016 -18.911 1.00 85.19 219 ALA A CA 1
ATOM 1783 C C . ALA A 1 219 ? 1.601 -5.969 -18.229 1.00 85.19 219 ALA A C 1
ATOM 1785 O O . ALA A 1 219 ? 0.639 -6.334 -17.562 1.00 85.19 219 ALA A O 1
ATOM 1786 N N . VAL A 1 220 ? 1.879 -4.673 -18.416 1.00 84.19 220 VAL A N 1
ATOM 1787 C CA . VAL A 1 220 ? 1.023 -3.591 -17.896 1.00 84.19 220 VAL A CA 1
ATOM 1788 C C . VAL A 1 220 ? -0.331 -3.570 -18.612 1.00 84.19 220 VAL A C 1
ATOM 1790 O O . VAL A 1 220 ? -1.360 -3.445 -17.956 1.00 84.19 220 VAL A O 1
ATOM 1793 N N . ASN A 1 221 ? -0.364 -3.760 -19.935 1.00 80.62 221 ASN A N 1
ATOM 1794 C CA . ASN A 1 221 ? -1.624 -3.820 -20.691 1.00 80.62 221 ASN A CA 1
ATOM 1795 C C . ASN A 1 221 ? -2.467 -5.068 -20.392 1.00 80.62 221 ASN A C 1
ATOM 1797 O O . ASN A 1 221 ? -3.679 -5.040 -20.577 1.00 80.62 221 ASN A O 1
ATOM 1801 N N . GLU A 1 222 ? -1.833 -6.163 -19.977 1.00 82.56 222 GLU A N 1
ATOM 1802 C CA . GLU A 1 222 ? -2.508 -7.393 -19.552 1.00 82.56 222 GLU A CA 1
ATOM 1803 C C . GLU A 1 222 ? -3.001 -7.327 -18.099 1.00 82.56 222 GLU A C 1
ATOM 1805 O O . GLU A 1 222 ? -3.632 -8.273 -17.631 1.00 82.56 222 GLU A O 1
ATOM 1810 N N . SER A 1 223 ? -2.734 -6.237 -17.370 1.00 77.19 223 SER A N 1
ATOM 1811 C CA . SER A 1 223 ? -3.267 -6.073 -16.019 1.00 77.19 223 SER A CA 1
ATOM 1812 C C . SER A 1 223 ? -4.797 -5.938 -16.042 1.00 77.19 223 SER A C 1
ATOM 1814 O O . SER A 1 223 ? -5.362 -5.216 -16.860 1.00 77.19 223 SER A O 1
ATOM 1816 N N . ASP A 1 224 ? -5.483 -6.622 -15.118 1.00 70.69 224 ASP A N 1
ATOM 1817 C CA . ASP A 1 224 ? -6.955 -6.657 -15.007 1.00 70.69 224 ASP A CA 1
ATOM 1818 C C . ASP A 1 224 ? -7.571 -5.332 -14.489 1.00 70.69 224 ASP A C 1
ATOM 1820 O O . ASP A 1 224 ? -8.650 -5.312 -13.887 1.00 70.69 224 ASP A O 1
ATOM 1824 N N . VAL A 1 225 ? -6.893 -4.197 -14.669 1.00 73.50 225 VAL A N 1
ATOM 1825 C CA . VAL A 1 225 ? -7.365 -2.903 -14.173 1.00 73.50 225 VAL A CA 1
ATOM 1826 C C . VAL A 1 225 ? -8.388 -2.330 -15.151 1.00 73.50 225 VAL A C 1
ATOM 1828 O O . VAL A 1 225 ? -8.067 -1.930 -16.269 1.00 73.50 225 VAL A O 1
ATOM 1831 N N . ALA A 1 226 ? -9.654 -2.295 -14.732 1.00 69.94 226 ALA A N 1
ATOM 1832 C CA . ALA A 1 226 ? -10.731 -1.761 -15.557 1.00 69.94 226 ALA A CA 1
ATOM 1833 C C . ALA A 1 226 ? -10.509 -0.261 -15.851 1.00 69.94 226 ALA A C 1
ATOM 1835 O O . ALA A 1 226 ? -10.240 0.510 -14.923 1.00 69.94 226 ALA A O 1
ATOM 1836 N N . PRO A 1 227 ? -10.652 0.185 -17.114 1.00 64.56 227 PRO A N 1
ATOM 1837 C CA . PRO A 1 227 ? -10.470 1.584 -17.465 1.00 64.56 227 PRO A CA 1
ATOM 1838 C C . PRO A 1 227 ? -11.577 2.441 -16.855 1.00 64.56 227 PRO A C 1
ATOM 1840 O O . PRO A 1 227 ? -12.740 2.271 -17.213 1.00 64.56 227 PRO A O 1
ATOM 1843 N N . ASN A 1 228 ? -11.197 3.364 -15.962 1.00 66.25 228 ASN A N 1
ATOM 1844 C CA . ASN A 1 228 ? -12.107 4.168 -15.140 1.00 66.25 228 ASN A CA 1
ATOM 1845 C C . ASN A 1 228 ? -13.181 3.285 -14.469 1.00 66.25 228 ASN A C 1
ATOM 1847 O O . ASN A 1 228 ? -14.284 3.141 -14.997 1.00 66.25 228 ASN A O 1
ATOM 1851 N N . PRO A 1 229 ? -12.869 2.656 -13.327 1.00 63.44 229 PRO A N 1
ATOM 1852 C CA . PRO A 1 229 ? -13.705 1.595 -12.777 1.00 63.44 229 PRO A CA 1
ATOM 1853 C C . PRO A 1 229 ? -15.083 2.086 -12.296 1.00 63.44 229 PRO A C 1
ATOM 1855 O O . PRO A 1 229 ? -16.021 1.294 -12.282 1.00 63.44 229 PRO A O 1
ATOM 1858 N N . TYR A 1 230 ? -15.241 3.378 -11.957 1.00 67.81 230 TYR A N 1
ATOM 1859 C CA . TYR A 1 230 ? -16.496 3.921 -11.409 1.00 67.81 230 TYR A CA 1
ATOM 1860 C C . TYR A 1 230 ? -16.801 5.378 -11.829 1.00 67.81 230 TYR A C 1
ATOM 1862 O O . TYR A 1 230 ? -16.970 6.249 -10.971 1.00 67.81 230 TYR A O 1
ATOM 1870 N N . PRO A 1 231 ? -16.979 5.676 -13.133 1.00 65.69 231 PRO A N 1
ATOM 1871 C CA . PRO A 1 231 ? -17.319 7.019 -13.625 1.00 65.69 231 PRO A CA 1
ATOM 1872 C C . PRO A 1 231 ? -18.667 7.529 -13.098 1.00 65.69 231 PRO A C 1
ATOM 1874 O O . PRO A 1 231 ? -18.963 8.725 -13.131 1.00 65.69 231 PRO A O 1
ATOM 1877 N N . GLU A 1 232 ? -19.519 6.610 -12.653 1.00 66.88 232 GLU A N 1
ATOM 1878 C CA . GLU A 1 232 ? -20.862 6.888 -12.165 1.00 66.88 232 GLU A CA 1
ATOM 1879 C C . GLU A 1 232 ? -20.889 7.284 -10.691 1.00 66.88 232 GLU A C 1
ATOM 1881 O O . GLU A 1 232 ? -21.783 8.028 -10.299 1.00 66.88 232 GLU A O 1
ATOM 1886 N N . PHE A 1 233 ? -19.889 6.892 -9.895 1.00 69.31 233 PHE A N 1
ATOM 1887 C CA . PHE A 1 233 ? -19.825 7.223 -8.470 1.00 69.31 233 PHE A CA 1
ATOM 1888 C C . PHE A 1 233 ? -19.854 8.740 -8.239 1.00 69.31 233 PHE A C 1
ATOM 1890 O O . PHE A 1 233 ? -20.647 9.246 -7.441 1.00 69.31 233 PHE A O 1
ATOM 1897 N N . ASP A 1 234 ? -19.080 9.491 -9.025 1.00 68.56 234 ASP A N 1
ATOM 1898 C CA . ASP A 1 234 ? -19.079 10.950 -8.945 1.00 68.56 234 ASP A CA 1
ATOM 1899 C C . ASP A 1 234 ? -20.426 11.551 -9.358 1.00 68.56 234 ASP A C 1
ATOM 1901 O O . ASP A 1 234 ? -20.911 12.468 -8.687 1.00 68.56 234 ASP A O 1
ATOM 1905 N N . ARG A 1 235 ? -21.069 10.996 -10.397 1.00 68.69 235 ARG A N 1
ATOM 1906 C CA . ARG A 1 235 ? -22.408 11.415 -10.845 1.00 68.69 235 ARG A CA 1
ATOM 1907 C C . ARG A 1 235 ? -23.469 11.131 -9.780 1.00 68.69 235 ARG A C 1
ATOM 1909 O O . ARG A 1 235 ? -24.383 11.930 -9.598 1.00 68.69 235 ARG A O 1
ATOM 1916 N N . TRP A 1 236 ? -23.361 10.011 -9.073 1.00 62.88 236 TRP A N 1
ATOM 1917 C CA . TRP A 1 236 ? -24.315 9.594 -8.046 1.00 62.88 236 TRP A CA 1
ATOM 1918 C C . TRP A 1 236 ? -24.181 10.432 -6.776 1.00 62.88 236 TRP A C 1
ATOM 1920 O O . TRP A 1 236 ? -25.199 10.838 -6.213 1.00 62.88 236 TRP A O 1
ATOM 1930 N N . GLY A 1 237 ? -22.951 10.761 -6.370 1.00 63.03 237 GLY A N 1
ATOM 1931 C CA . GLY A 1 237 ? -22.704 11.719 -5.295 1.00 63.03 237 GLY A CA 1
ATOM 1932 C C . GLY A 1 237 ? -23.263 13.105 -5.629 1.00 63.03 237 GLY A C 1
ATOM 1933 O O . GLY A 1 237 ? -23.932 13.711 -4.793 1.00 63.03 237 GLY A O 1
ATOM 1934 N N . ASP A 1 238 ? -23.099 13.575 -6.870 1.00 65.81 238 ASP A N 1
ATOM 1935 C CA . ASP A 1 238 ? -23.674 14.855 -7.308 1.00 65.81 238 ASP A CA 1
ATOM 1936 C C . ASP A 1 238 ? -25.211 14.832 -7.280 1.00 65.81 238 ASP A C 1
ATOM 1938 O O . ASP A 1 238 ? -25.839 15.756 -6.767 1.00 65.81 238 ASP A O 1
ATOM 1942 N N . LEU A 1 239 ? -25.845 13.747 -7.735 1.00 65.38 239 LEU A N 1
ATOM 1943 C CA . LEU A 1 239 ? -27.303 13.578 -7.656 1.00 65.38 239 LEU A CA 1
ATOM 1944 C C . LEU A 1 239 ? -27.818 13.479 -6.208 1.00 65.38 239 LEU A C 1
ATOM 1946 O O . LEU A 1 239 ? -28.909 13.972 -5.907 1.00 65.38 239 LEU A O 1
ATOM 1950 N N . GLY A 1 240 ? -27.033 12.886 -5.303 1.00 57.91 240 GLY A N 1
ATOM 1951 C CA . GLY A 1 240 ? -27.290 12.891 -3.863 1.00 57.91 240 GLY A CA 1
ATOM 1952 C C . GLY A 1 240 ? -27.228 14.294 -3.253 1.00 57.91 240 GLY A C 1
ATOM 1953 O O . GLY A 1 240 ? -28.065 14.626 -2.409 1.00 57.91 240 GLY A O 1
ATOM 1954 N N . ALA A 1 241 ? -26.315 15.143 -3.740 1.00 57.44 241 ALA A N 1
ATOM 1955 C CA . ALA A 1 241 ? -26.197 16.551 -3.355 1.00 57.44 241 ALA A CA 1
ATOM 1956 C C . ALA A 1 241 ? -27.409 17.390 -3.799 1.00 57.44 241 ALA A C 1
ATOM 1958 O O . ALA A 1 241 ? -27.834 18.296 -3.082 1.00 57.44 241 ALA A O 1
ATOM 1959 N N . PHE A 1 242 ? -27.992 17.070 -4.961 1.00 56.00 242 PHE A N 1
ATOM 1960 C CA . PHE A 1 242 ? -29.134 17.797 -5.528 1.00 56.00 242 PHE A CA 1
ATOM 1961 C C . PHE A 1 242 ? -30.493 17.461 -4.901 1.00 56.00 242 PHE A C 1
ATOM 1963 O O . PHE A 1 242 ? -31.460 18.165 -5.181 1.00 56.00 242 PHE A O 1
ATOM 1970 N N . GLY A 1 243 ? -30.594 16.433 -4.050 1.00 50.62 243 GLY A N 1
ATOM 1971 C CA . GLY A 1 243 ? -31.818 16.134 -3.304 1.00 50.62 243 GLY A CA 1
ATOM 1972 C C . GLY A 1 243 ? -33.067 16.024 -4.187 1.00 50.62 243 GLY A C 1
ATOM 1973 O O . GLY A 1 243 ? -33.953 16.858 -4.074 1.00 50.62 243 GLY A O 1
ATOM 1974 N N . ILE A 1 244 ? -33.132 15.003 -5.054 1.00 58.00 244 ILE A N 1
ATOM 1975 C CA . ILE A 1 244 ? -34.317 14.577 -5.836 1.00 58.00 244 ILE A CA 1
ATOM 1976 C C . ILE A 1 244 ? -35.239 15.746 -6.242 1.00 58.00 244 ILE A C 1
ATOM 1978 O O . ILE A 1 244 ? -36.322 15.924 -5.682 1.00 58.00 244 ILE A O 1
ATOM 1982 N N . ILE A 1 245 ? -34.871 16.492 -7.282 1.00 44.22 245 ILE A N 1
ATOM 1983 C CA . ILE A 1 245 ? -35.886 17.151 -8.107 1.00 44.22 245 ILE A CA 1
ATOM 1984 C C . ILE A 1 245 ? -36.243 16.150 -9.203 1.00 44.22 245 ILE A C 1
ATOM 1986 O O . ILE A 1 245 ? -35.385 15.706 -9.962 1.00 44.22 245 ILE A O 1
ATOM 1990 N N . SER A 1 246 ? -37.510 15.732 -9.212 1.00 52.16 246 SER A N 1
ATOM 1991 C CA . SER A 1 246 ? -38.121 14.859 -10.219 1.00 52.16 246 SER A CA 1
ATOM 1992 C C . SER A 1 246 ? -37.627 15.192 -11.628 1.00 52.16 246 SER A C 1
ATOM 1994 O O . SER A 1 246 ? -37.730 16.358 -11.981 1.00 52.16 246 SER A O 1
ATOM 1996 N N . VAL A 1 247 ? -37.152 14.219 -12.418 1.00 47.06 247 VAL A N 1
ATOM 1997 C CA . VAL A 1 247 ? -37.753 13.722 -13.680 1.00 47.06 247 VAL A CA 1
ATOM 1998 C C . VAL A 1 247 ? -36.924 12.508 -14.180 1.00 47.06 247 VAL A C 1
ATOM 2000 O O . VAL A 1 247 ? -35.707 12.498 -14.062 1.00 47.06 247 VAL A O 1
ATOM 2003 N N . TYR A 1 248 ? -37.631 11.531 -14.771 1.00 48.94 248 TYR A N 1
ATOM 2004 C CA . TYR A 1 248 ? -37.217 10.459 -15.703 1.00 48.94 248 TYR A CA 1
ATOM 2005 C C . TYR A 1 248 ? -37.213 9.007 -15.183 1.00 48.94 248 TYR A C 1
ATOM 2007 O O . TYR A 1 248 ? -36.271 8.486 -14.596 1.00 48.94 248 TYR A O 1
ATOM 2015 N N . PHE A 1 249 ? -38.319 8.320 -15.495 1.00 44.09 249 PHE A N 1
ATOM 2016 C CA . PHE A 1 249 ? -38.589 6.905 -15.220 1.00 44.09 249 PHE A CA 1
ATOM 2017 C C . PHE A 1 249 ? -37.699 5.939 -16.032 1.00 44.09 249 PHE A C 1
ATOM 2019 O O . PHE A 1 249 ? -37.475 4.817 -15.586 1.00 44.09 249 PHE A O 1
ATOM 2026 N N . ASP A 1 250 ? -37.154 6.369 -17.176 1.00 50.09 250 ASP A N 1
ATOM 2027 C CA . ASP A 1 250 ? -36.236 5.556 -17.990 1.00 50.09 250 ASP A CA 1
ATOM 2028 C C . ASP A 1 250 ? -34.827 5.485 -17.385 1.00 50.09 250 ASP A C 1
ATOM 2030 O O . ASP A 1 250 ? -34.220 4.414 -17.378 1.00 50.09 250 ASP A O 1
ATOM 2034 N N . GLN A 1 251 ? -34.355 6.570 -16.750 1.00 52.81 251 GLN A N 1
ATOM 2035 C CA . GLN A 1 251 ? -33.144 6.534 -15.920 1.00 52.81 251 GLN A CA 1
ATOM 2036 C C . GLN A 1 251 ? -33.323 5.570 -14.750 1.00 52.81 251 GLN A C 1
ATOM 2038 O O . GLN A 1 251 ? -32.436 4.777 -14.492 1.00 52.81 251 GLN A O 1
ATOM 2043 N N . LYS A 1 252 ? -34.501 5.525 -14.115 1.00 51.62 252 LYS A N 1
ATOM 2044 C CA . LYS A 1 252 ? -34.787 4.590 -13.013 1.00 51.62 252 LYS A CA 1
ATOM 2045 C C . LYS A 1 252 ? -34.651 3.108 -13.408 1.00 51.62 252 LYS A C 1
ATOM 2047 O O . LYS A 1 252 ? -34.342 2.281 -12.553 1.00 51.62 252 LYS A O 1
ATOM 2052 N N . ARG A 1 253 ? -34.902 2.758 -14.677 1.00 52.59 253 ARG A N 1
ATOM 2053 C CA . ARG A 1 253 ? -34.834 1.374 -15.178 1.00 52.59 253 ARG A CA 1
ATOM 2054 C C . ARG A 1 253 ? -33.411 0.968 -15.571 1.00 52.59 253 ARG A C 1
ATOM 2056 O O . ARG A 1 253 ? -33.022 -0.151 -15.258 1.00 52.59 253 ARG A O 1
ATOM 2063 N N . ALA A 1 254 ? -32.637 1.879 -16.170 1.00 58.03 254 ALA A N 1
ATOM 2064 C CA . ALA A 1 254 ? -31.186 1.718 -16.333 1.00 58.03 254 ALA A CA 1
ATOM 2065 C C . ALA A 1 254 ? -30.488 1.639 -14.959 1.00 58.03 254 ALA A C 1
ATOM 2067 O O . ALA A 1 254 ? -29.786 0.674 -14.670 1.00 58.03 254 ALA A O 1
ATOM 2068 N N . MET A 1 255 ? -30.866 2.538 -14.046 1.00 54.78 255 MET A N 1
ATOM 2069 C CA . MET A 1 255 ? -30.413 2.571 -12.655 1.00 54.78 255 MET A CA 1
ATOM 2070 C C . MET A 1 255 ? -30.745 1.304 -11.872 1.00 54.78 255 MET A C 1
ATOM 2072 O O . MET A 1 255 ? -30.030 0.994 -10.934 1.00 54.78 255 MET A O 1
ATOM 2076 N N . GLN A 1 256 ? -31.810 0.561 -12.198 1.00 55.91 256 GLN A N 1
ATOM 2077 C CA . GLN A 1 256 ? -32.087 -0.728 -11.549 1.00 55.91 256 GLN A CA 1
ATOM 2078 C C . GLN A 1 256 ? -31.081 -1.814 -11.955 1.00 55.91 256 GLN A C 1
ATOM 2080 O O . GLN A 1 256 ? -30.742 -2.644 -11.117 1.00 55.91 256 GLN A O 1
ATOM 2085 N N . GLY A 1 257 ? -30.601 -1.795 -13.204 1.00 60.84 257 GLY A N 1
ATOM 2086 C CA . GLY A 1 257 ? -29.525 -2.677 -13.672 1.00 60.84 257 GLY A CA 1
ATOM 2087 C C . GLY A 1 257 ? -28.148 -2.280 -13.123 1.00 60.84 257 GLY A C 1
ATOM 2088 O O . GLY A 1 257 ? -27.309 -3.134 -12.848 1.00 60.84 257 GLY A O 1
ATOM 2089 N N . GLU A 1 258 ? -27.930 -0.992 -12.878 1.00 55.91 258 GLU A N 1
ATOM 2090 C CA . GLU A 1 258 ? -26.695 -0.477 -12.268 1.00 55.91 258 GLU A CA 1
ATOM 2091 C C . GLU A 1 258 ? -26.702 -0.658 -10.734 1.00 55.91 258 GLU A C 1
ATOM 2093 O O . GLU A 1 258 ? -25.690 -1.012 -10.132 1.00 55.91 258 GLU A O 1
ATOM 2098 N N . LEU A 1 259 ? -27.873 -0.569 -10.087 1.00 56.00 259 LEU A N 1
ATOM 2099 C CA . LEU A 1 259 ? -28.066 -0.948 -8.680 1.00 56.00 259 LEU A CA 1
ATOM 2100 C C . LEU A 1 259 ? -27.751 -2.420 -8.427 1.00 56.00 259 LEU A C 1
ATOM 2102 O O . LEU A 1 259 ? -27.287 -2.746 -7.341 1.00 56.00 259 LEU A O 1
ATOM 2106 N N . THR A 1 260 ? -27.976 -3.308 -9.399 1.00 61.09 260 THR A N 1
ATOM 2107 C CA . THR A 1 260 ? -27.554 -4.707 -9.261 1.00 61.09 260 THR A CA 1
ATOM 2108 C C . THR A 1 260 ? -26.033 -4.873 -9.276 1.00 61.09 260 THR A C 1
ATOM 2110 O O . THR A 1 260 ? -25.547 -5.762 -8.587 1.00 61.09 260 THR A O 1
ATOM 2113 N N . GLN A 1 261 ? -25.277 -3.997 -9.955 1.00 64.31 261 GLN A N 1
ATOM 2114 C CA . GLN A 1 261 ? -23.806 -3.997 -9.884 1.00 64.31 261 GLN A CA 1
ATOM 2115 C C . GLN A 1 261 ? -23.293 -3.431 -8.556 1.00 64.31 261 GLN A C 1
ATOM 2117 O O . GLN A 1 261 ? -22.368 -3.972 -7.961 1.00 64.31 261 GLN A O 1
ATOM 2122 N N . VAL A 1 262 ? -23.912 -2.373 -8.030 1.00 60.50 262 VAL A N 1
ATOM 2123 C CA . VAL A 1 262 ? -23.544 -1.866 -6.696 1.00 60.50 262 VAL A CA 1
ATOM 2124 C C . VAL A 1 262 ? -23.981 -2.829 -5.596 1.00 60.50 262 VAL A C 1
ATOM 2126 O O . VAL A 1 262 ? -23.262 -2.997 -4.622 1.00 60.50 262 VAL A O 1
ATOM 2129 N N . SER A 1 263 ? -25.107 -3.526 -5.767 1.00 62.31 263 SER A N 1
ATOM 2130 C CA . SER A 1 263 ? -25.490 -4.635 -4.890 1.00 62.31 263 SER A CA 1
ATOM 2131 C C . SER A 1 263 ? -24.458 -5.755 -4.937 1.00 62.31 263 SER A C 1
ATOM 2133 O O . SER A 1 263 ? -24.111 -6.260 -3.881 1.00 62.31 26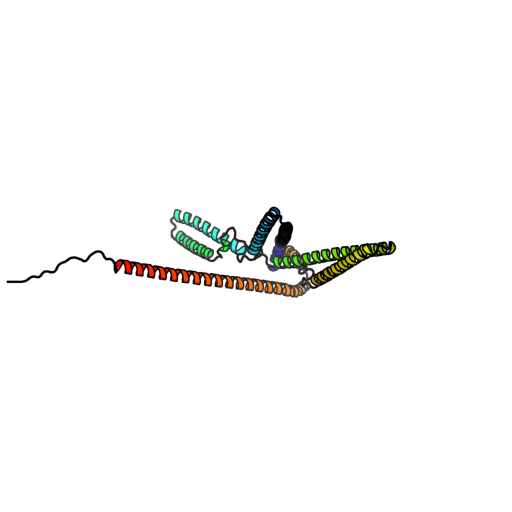3 SER A O 1
ATOM 2135 N N . SER A 1 264 ? -23.918 -6.108 -6.110 1.00 70.81 264 SER A N 1
ATOM 2136 C CA . SER A 1 264 ? -22.856 -7.117 -6.176 1.00 70.81 264 SER A CA 1
ATOM 2137 C C . SER A 1 264 ? -21.555 -6.637 -5.533 1.00 70.81 264 SER A C 1
ATOM 2139 O O . SER A 1 264 ? -20.908 -7.426 -4.859 1.00 70.81 264 SER A O 1
ATOM 2141 N N . VAL A 1 265 ? -21.199 -5.351 -5.655 1.00 69.19 265 VAL A N 1
ATOM 2142 C CA . VAL A 1 265 ? -20.055 -4.770 -4.922 1.00 69.19 265 VAL A CA 1
ATOM 2143 C C . VAL A 1 265 ? -20.312 -4.782 -3.413 1.00 69.19 265 VAL A C 1
ATOM 2145 O O . VAL A 1 265 ? -19.424 -5.133 -2.647 1.00 69.19 265 VAL A O 1
ATOM 2148 N N . LEU A 1 266 ? -21.525 -4.454 -2.962 1.00 65.12 266 LEU A N 1
ATOM 2149 C CA . LEU A 1 266 ? -21.907 -4.556 -1.550 1.00 65.12 266 LEU A CA 1
ATOM 2150 C C . LEU A 1 266 ? -21.851 -6.004 -1.052 1.00 65.12 266 LEU A C 1
ATOM 2152 O O . LEU A 1 266 ? -21.395 -6.242 0.061 1.00 65.12 266 LEU A O 1
ATOM 2156 N N . ASP A 1 267 ? -22.270 -6.967 -1.868 1.00 70.19 267 ASP A N 1
ATOM 2157 C CA . ASP A 1 267 ? -22.182 -8.390 -1.548 1.00 70.19 267 ASP A CA 1
ATOM 2158 C C . ASP A 1 267 ? -20.717 -8.860 -1.482 1.00 70.19 267 ASP A C 1
ATOM 2160 O O . ASP A 1 267 ? -20.362 -9.607 -0.572 1.00 70.19 267 ASP A O 1
ATOM 2164 N N . GLU A 1 268 ? -19.843 -8.383 -2.374 1.00 73.88 268 GLU A N 1
ATOM 2165 C CA . GLU A 1 268 ? -18.394 -8.632 -2.325 1.00 73.88 268 GLU A CA 1
ATOM 2166 C C . GLU A 1 268 ? -17.738 -8.002 -1.090 1.00 73.88 268 GLU A C 1
ATOM 2168 O O . GLU A 1 268 ? -16.935 -8.648 -0.413 1.00 73.88 268 GLU A O 1
ATOM 2173 N N . VAL A 1 269 ? -18.101 -6.763 -0.751 1.00 66.56 269 VAL A N 1
ATOM 2174 C CA . VAL A 1 269 ? -17.625 -6.078 0.458 1.00 66.56 269 VAL A CA 1
ATOM 2175 C C . VAL A 1 269 ? -18.091 -6.827 1.704 1.00 66.56 269 VAL A C 1
ATOM 2177 O O . VAL A 1 269 ? -17.277 -7.099 2.584 1.00 66.56 269 VAL A O 1
ATOM 2180 N N . ASN A 1 270 ? -19.357 -7.241 1.762 1.00 69.12 270 ASN A N 1
ATOM 2181 C CA . ASN A 1 270 ? -19.880 -8.049 2.863 1.00 69.12 270 ASN A CA 1
ATOM 2182 C C . ASN A 1 270 ? -19.146 -9.392 2.978 1.00 69.12 270 ASN A C 1
ATOM 2184 O O . ASN A 1 270 ? -18.764 -9.781 4.078 1.00 69.12 270 ASN A O 1
ATOM 2188 N N . GLN A 1 271 ? -18.864 -10.068 1.859 1.00 75.25 271 GLN A N 1
ATOM 2189 C CA . GLN A 1 271 ? -18.052 -11.288 1.862 1.00 75.25 271 GLN A CA 1
ATOM 2190 C C . GLN A 1 271 ? -16.623 -11.035 2.357 1.00 75.25 271 GLN A C 1
ATOM 2192 O O . GLN A 1 271 ? -16.091 -11.839 3.119 1.00 75.25 271 GLN A O 1
ATOM 2197 N N . SER A 1 272 ? -16.000 -9.925 1.958 1.00 72.00 272 SER A N 1
ATOM 2198 C CA . SER A 1 272 ? -14.670 -9.523 2.433 1.00 72.00 272 SER A CA 1
ATOM 2199 C C . SER A 1 272 ? -14.671 -9.245 3.940 1.00 72.00 272 SER A C 1
ATOM 2201 O O . SER A 1 272 ? -13.778 -9.698 4.660 1.00 72.00 272 SER A O 1
ATOM 2203 N N . ILE A 1 273 ? -15.708 -8.576 4.452 1.00 68.50 273 ILE A N 1
ATOM 2204 C CA . ILE A 1 273 ? -15.903 -8.338 5.888 1.00 68.50 273 ILE A CA 1
ATOM 2205 C C . ILE A 1 273 ? -16.092 -9.665 6.635 1.00 68.50 273 ILE A C 1
ATOM 2207 O O . ILE A 1 273 ? -15.444 -9.886 7.659 1.00 68.50 273 ILE A O 1
ATOM 2211 N N . ASP A 1 274 ? -16.902 -10.583 6.109 1.00 76.31 274 ASP A N 1
ATOM 2212 C CA . ASP A 1 274 ? -17.099 -11.910 6.699 1.00 76.31 274 ASP A CA 1
ATOM 2213 C C . ASP A 1 274 ? -15.802 -12.735 6.710 1.00 76.31 274 ASP A C 1
ATOM 2215 O O . ASP A 1 274 ? -15.495 -13.402 7.702 1.00 76.31 274 ASP A O 1
ATOM 2219 N N . GLN A 1 275 ? -14.989 -12.652 5.653 1.00 78.19 275 GLN A N 1
ATOM 2220 C CA . GLN A 1 275 ? -13.661 -13.271 5.614 1.00 78.19 275 GLN A CA 1
ATOM 2221 C C . GLN A 1 275 ? -12.726 -12.660 6.663 1.00 78.19 275 GLN A C 1
ATOM 2223 O O . GLN A 1 275 ? -12.066 -13.395 7.399 1.00 78.19 275 GLN A O 1
ATOM 2228 N N . ARG A 1 276 ? -12.690 -11.326 6.792 1.00 67.56 276 ARG A N 1
ATOM 2229 C CA . ARG A 1 276 ? -11.911 -10.640 7.839 1.00 67.56 276 ARG A CA 1
ATOM 2230 C C . ARG A 1 276 ? -12.348 -11.090 9.230 1.00 67.56 276 ARG A C 1
ATOM 2232 O O . ARG A 1 276 ? -11.499 -11.406 10.064 1.00 67.56 276 ARG A O 1
ATOM 2239 N N . LYS A 1 277 ? -13.656 -11.202 9.462 1.00 74.75 277 LYS A N 1
ATOM 2240 C CA . LYS A 1 277 ? -14.221 -11.710 10.713 1.00 74.75 277 LYS A CA 1
ATOM 2241 C C . LYS A 1 277 ? -13.772 -13.144 11.000 1.00 74.75 277 LYS A C 1
ATOM 2243 O O . LYS A 1 277 ? -13.327 -13.412 12.112 1.00 74.75 277 LYS A O 1
ATOM 2248 N N . GLN A 1 278 ? -13.802 -14.041 10.012 1.00 79.19 278 GLN A N 1
ATOM 2249 C CA . GLN A 1 278 ? -13.290 -15.410 10.167 1.00 79.19 278 GLN A CA 1
ATOM 2250 C C . GLN A 1 278 ? -11.798 -15.436 10.521 1.00 79.19 278 GLN A C 1
ATOM 2252 O O . GLN A 1 278 ? -11.390 -16.161 11.427 1.00 79.19 278 GLN A O 1
ATOM 2257 N N . VAL A 1 279 ? -10.980 -14.610 9.860 1.00 80.19 279 VAL A N 1
ATOM 2258 C CA . VAL A 1 279 ? -9.544 -14.495 10.160 1.00 80.19 279 VAL A CA 1
ATOM 2259 C C . VAL A 1 279 ? -9.315 -14.022 11.598 1.00 80.19 279 VAL A C 1
ATOM 2261 O O . VAL A 1 279 ? -8.431 -14.540 12.287 1.00 80.19 279 VAL A O 1
ATOM 2264 N N . ILE A 1 280 ? -10.102 -13.051 12.066 1.00 69.56 280 ILE A N 1
ATOM 2265 C CA . ILE A 1 280 ? -10.042 -12.554 13.445 1.00 69.56 280 ILE A CA 1
ATOM 2266 C C . ILE A 1 280 ? -10.472 -13.649 14.429 1.00 69.56 280 ILE A C 1
ATOM 2268 O O . ILE A 1 280 ? -9.751 -13.908 15.391 1.00 69.56 280 ILE A O 1
ATOM 2272 N N . GLU A 1 281 ? -11.581 -14.345 14.175 1.00 75.62 281 GLU A N 1
ATOM 2273 C CA . GLU A 1 281 ? -12.041 -15.460 15.013 1.00 75.62 281 GLU A CA 1
ATOM 2274 C C . GLU A 1 281 ? -10.992 -16.577 15.115 1.00 75.62 281 GLU A C 1
ATOM 2276 O O . GLU A 1 281 ? -10.756 -17.118 16.198 1.00 75.62 281 GLU A O 1
ATOM 2281 N N . ASP A 1 282 ? -10.307 -16.902 14.019 1.00 80.06 282 ASP A N 1
ATOM 2282 C CA . ASP A 1 282 ? -9.234 -17.896 14.015 1.00 80.06 282 ASP A CA 1
ATOM 2283 C C . ASP A 1 282 ? -7.997 -17.429 14.790 1.00 80.06 282 ASP A C 1
ATOM 2285 O O . ASP A 1 282 ? -7.357 -18.230 15.483 1.00 80.06 282 ASP A O 1
ATOM 2289 N N . LYS A 1 283 ? -7.662 -16.134 14.731 1.00 74.81 283 LYS A N 1
ATOM 2290 C CA . LYS A 1 283 ? -6.611 -15.544 15.575 1.00 74.81 283 LYS A CA 1
ATOM 2291 C C . LYS A 1 283 ? -6.994 -15.599 17.055 1.00 74.81 283 LYS A C 1
ATOM 2293 O O . LYS A 1 283 ? -6.170 -16.024 17.862 1.00 74.81 283 LYS A O 1
ATOM 2298 N N . ILE A 1 284 ? -8.238 -15.269 17.405 1.00 72.38 284 ILE A N 1
ATOM 2299 C CA . ILE A 1 284 ? -8.751 -15.357 18.781 1.00 72.38 284 ILE A CA 1
ATOM 2300 C C . ILE A 1 284 ? -8.665 -16.800 19.288 1.00 72.38 284 ILE A C 1
ATOM 2302 O O . ILE A 1 284 ? -8.113 -17.041 20.359 1.00 72.38 284 ILE A O 1
ATOM 2306 N N . LYS A 1 285 ? -9.100 -17.788 18.495 1.00 80.81 285 LYS A N 1
ATOM 2307 C CA . LYS A 1 285 ? -8.988 -19.213 18.858 1.00 80.81 285 LYS A CA 1
ATOM 2308 C C . LYS A 1 285 ? -7.541 -19.653 19.089 1.00 80.81 285 LYS A C 1
ATOM 2310 O O . LYS A 1 285 ? -7.286 -20.441 20.001 1.00 80.81 285 LYS A O 1
ATOM 2315 N N . LYS A 1 286 ? -6.588 -19.164 18.286 1.00 81.06 286 LYS A N 1
ATOM 2316 C CA . LYS A 1 286 ? -5.154 -19.440 18.489 1.00 81.06 286 LYS A CA 1
ATOM 2317 C C . LYS A 1 286 ? -4.649 -18.850 19.804 1.00 81.06 286 LYS A C 1
ATOM 2319 O O . LYS A 1 286 ? -4.005 -19.569 20.564 1.00 81.06 286 LYS A O 1
ATOM 2324 N N . ILE A 1 287 ? -4.992 -17.595 20.092 1.00 72.81 287 ILE A N 1
ATOM 2325 C CA . ILE A 1 287 ? -4.628 -16.919 21.345 1.00 72.81 287 ILE A CA 1
ATOM 2326 C C . ILE A 1 287 ? -5.239 -17.656 22.545 1.00 72.81 287 ILE A C 1
ATOM 2328 O O . ILE A 1 287 ? -4.541 -17.953 23.511 1.00 72.81 287 ILE A O 1
ATOM 2332 N N . GLU A 1 288 ? -6.513 -18.047 22.478 1.00 73.19 288 GLU A N 1
ATOM 2333 C CA . GLU A 1 288 ? -7.150 -18.839 23.534 1.00 73.19 288 GLU A CA 1
ATOM 2334 C C . GLU A 1 288 ? -6.461 -20.190 23.758 1.00 73.19 288 GLU A C 1
ATOM 2336 O O . GLU A 1 288 ? -6.280 -20.615 24.903 1.00 73.19 288 GLU A O 1
ATOM 2341 N N . ALA A 1 289 ? -6.088 -20.890 22.683 1.00 79.88 289 ALA A N 1
ATOM 2342 C CA . ALA A 1 289 ? -5.373 -22.157 22.777 1.00 79.88 289 ALA A CA 1
ATOM 2343 C C . ALA A 1 289 ? -3.998 -21.975 23.438 1.00 79.88 289 ALA A C 1
ATOM 2345 O O . ALA A 1 289 ? -3.597 -22.793 24.271 1.00 79.88 289 ALA A O 1
ATOM 2346 N N . GLU A 1 290 ? -3.305 -20.882 23.124 1.00 76.50 290 GLU A N 1
ATOM 2347 C CA . GLU A 1 290 ? -2.027 -20.524 23.730 1.00 76.50 290 GLU A CA 1
ATOM 2348 C C . GLU A 1 290 ? -2.171 -20.187 25.223 1.00 76.50 290 GLU A C 1
ATOM 2350 O O . GLU A 1 290 ? -1.430 -20.729 26.047 1.00 76.50 290 GLU A O 1
ATOM 2355 N N . ILE A 1 291 ? -3.188 -19.407 25.604 1.00 74.25 291 ILE A N 1
ATOM 2356 C CA . ILE A 1 291 ? -3.513 -19.109 27.009 1.00 74.25 291 ILE A CA 1
ATOM 2357 C C . ILE A 1 291 ? -3.823 -20.396 27.784 1.00 74.25 291 ILE A C 1
ATOM 2359 O O . ILE A 1 291 ? -3.327 -20.589 28.900 1.00 74.25 291 ILE A O 1
ATOM 2363 N N . ARG A 1 292 ? -4.607 -21.319 27.206 1.00 75.88 292 ARG A N 1
ATOM 2364 C CA . ARG A 1 292 ? -4.888 -22.632 27.821 1.00 75.88 292 ARG A CA 1
ATOM 2365 C C . ARG A 1 292 ? -3.613 -23.449 28.018 1.00 75.88 292 ARG A C 1
ATOM 2367 O O . ARG A 1 292 ? -3.449 -24.101 29.049 1.00 75.88 292 ARG A O 1
ATOM 2374 N N . LEU A 1 293 ? -2.695 -23.406 27.058 1.00 79.69 293 LEU A N 1
ATOM 2375 C CA . LEU A 1 293 ? -1.425 -24.118 27.147 1.00 79.69 293 LEU A CA 1
ATOM 2376 C C . LEU A 1 293 ? -0.502 -23.507 28.211 1.00 79.69 293 LEU A C 1
ATOM 2378 O O . LEU A 1 293 ? 0.083 -24.247 29.006 1.00 79.69 293 LEU A O 1
ATOM 2382 N N . MET A 1 294 ? -0.414 -22.176 28.290 1.00 74.69 294 MET A N 1
ATOM 2383 C CA . MET A 1 294 ? 0.347 -21.486 29.337 1.00 74.69 294 MET A CA 1
ATOM 2384 C C . MET A 1 294 ? -0.229 -21.744 30.733 1.00 74.69 294 MET A C 1
ATOM 2386 O O . MET A 1 294 ? 0.514 -22.098 31.646 1.00 74.69 294 MET A O 1
ATOM 2390 N N . THR A 1 295 ? -1.549 -21.653 30.906 1.00 76.75 295 THR A N 1
ATOM 2391 C CA . THR A 1 295 ? -2.204 -21.952 32.193 1.00 76.75 295 THR A CA 1
ATOM 2392 C C . THR A 1 295 ? -2.038 -23.416 32.600 1.00 76.75 295 THR A C 1
ATOM 2394 O O . THR A 1 295 ? -1.832 -23.708 33.780 1.00 76.75 295 THR A O 1
ATOM 2397 N N . MET A 1 296 ? -2.057 -24.354 31.648 1.00 78.50 296 MET A N 1
ATOM 2398 C CA . MET A 1 296 ? -1.749 -25.759 31.921 1.00 78.50 296 MET A CA 1
ATOM 2399 C C . MET A 1 296 ? -0.292 -25.948 32.363 1.00 78.50 296 MET A C 1
ATOM 2401 O O . MET A 1 296 ? -0.048 -26.674 33.328 1.00 78.50 296 MET A O 1
ATOM 2405 N N . ARG A 1 297 ? 0.668 -25.280 31.707 1.00 80.88 297 ARG A N 1
ATOM 2406 C CA . ARG A 1 297 ? 2.084 -25.299 32.110 1.00 80.88 297 ARG A CA 1
ATOM 2407 C C . ARG A 1 297 ? 2.280 -24.733 33.516 1.00 80.88 297 ARG A C 1
ATOM 2409 O O . ARG A 1 297 ? 2.878 -25.418 34.340 1.00 80.88 297 ARG A O 1
ATOM 2416 N N . ALA A 1 298 ? 1.691 -23.578 33.820 1.00 76.44 298 ALA A N 1
ATOM 2417 C CA . ALA A 1 298 ? 1.758 -22.964 35.146 1.00 76.44 298 ALA A CA 1
ATOM 2418 C C . ALA A 1 298 ? 1.199 -23.891 36.242 1.00 76.44 298 ALA A C 1
ATOM 2420 O O . ALA A 1 298 ? 1.844 -24.107 37.264 1.00 76.44 298 ALA A O 1
ATOM 2421 N N . ARG A 1 299 ? 0.049 -24.541 36.001 1.00 76.81 299 ARG A N 1
ATOM 2422 C CA . ARG A 1 299 ? -0.519 -25.533 36.937 1.00 76.81 299 ARG A CA 1
ATOM 2423 C C . ARG A 1 299 ? 0.368 -26.767 37.115 1.00 76.81 299 ARG A C 1
ATOM 2425 O O . ARG A 1 299 ? 0.399 -27.352 38.197 1.00 76.81 299 ARG A O 1
ATOM 2432 N N . MET A 1 300 ? 1.041 -27.220 36.058 1.00 78.75 300 MET A N 1
ATOM 2433 C CA . MET A 1 300 ? 1.961 -28.361 36.136 1.00 78.75 300 MET A CA 1
ATOM 2434 C C . MET A 1 300 ? 3.216 -28.012 36.937 1.00 78.75 300 MET A C 1
ATOM 2436 O O . MET A 1 300 ? 3.658 -28.822 37.751 1.00 78.75 300 MET A O 1
ATOM 2440 N N . GLU A 1 301 ? 3.744 -26.807 36.753 1.00 81.69 301 GLU A N 1
ATOM 2441 C CA . GLU A 1 301 ? 4.894 -26.289 37.489 1.00 81.69 301 GLU A CA 1
ATOM 2442 C C . GLU A 1 301 ? 4.567 -26.061 38.970 1.00 81.69 301 GLU A C 1
ATOM 2444 O O . GLU A 1 301 ? 5.311 -26.504 39.841 1.00 81.69 301 GLU A O 1
ATOM 2449 N N . GLU A 1 302 ? 3.395 -25.503 39.277 1.00 79.38 302 GLU A N 1
ATOM 2450 C CA . GLU A 1 302 ? 2.903 -25.353 40.650 1.00 79.38 302 GLU A CA 1
ATOM 2451 C C . GLU A 1 302 ? 2.739 -26.715 41.345 1.00 79.38 302 GLU A C 1
ATOM 2453 O O . GLU A 1 302 ? 3.172 -26.907 42.481 1.00 79.38 302 GLU A O 1
ATOM 2458 N N . ARG A 1 303 ? 2.201 -27.720 40.641 1.00 76.69 303 ARG A N 1
ATOM 2459 C CA . ARG A 1 303 ? 2.133 -29.100 41.153 1.00 76.69 303 ARG A CA 1
ATOM 2460 C C . ARG A 1 303 ? 3.516 -29.707 41.373 1.00 76.69 303 ARG A C 1
ATOM 2462 O O . ARG A 1 303 ? 3.696 -30.431 42.351 1.00 76.69 303 ARG A O 1
ATOM 2469 N N . ALA A 1 304 ? 4.471 -29.461 40.479 1.00 78.56 304 ALA A N 1
ATOM 2470 C CA . ALA A 1 304 ? 5.844 -29.934 40.635 1.00 78.56 304 ALA A CA 1
ATOM 2471 C C . ALA A 1 304 ? 6.517 -29.278 41.849 1.00 78.56 304 ALA A C 1
ATOM 2473 O O . ALA A 1 304 ? 7.124 -29.979 42.658 1.00 78.56 304 ALA A O 1
ATOM 2474 N N . ARG A 1 305 ? 6.318 -27.970 42.038 1.00 82.94 305 ARG A N 1
ATOM 2475 C CA . ARG A 1 305 ? 6.786 -27.223 43.206 1.00 82.94 305 ARG A CA 1
ATOM 2476 C C . ARG A 1 305 ? 6.169 -27.744 44.502 1.00 82.94 305 ARG A C 1
ATOM 2478 O O . ARG A 1 305 ? 6.910 -28.038 45.429 1.00 82.94 305 ARG A O 1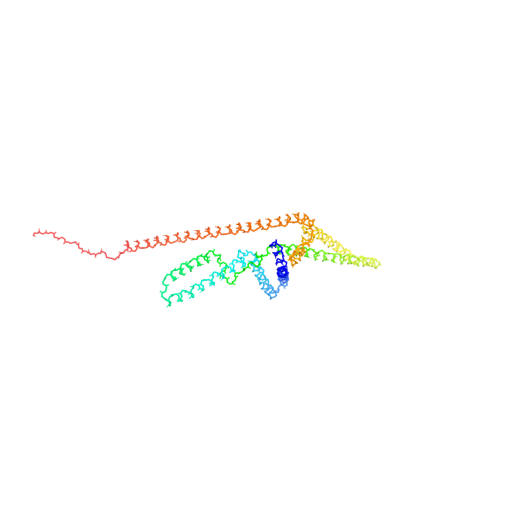
ATOM 2485 N N . LEU A 1 306 ? 4.852 -27.943 44.558 1.00 84.00 306 LEU A N 1
ATOM 2486 C CA . LEU A 1 306 ? 4.181 -28.498 45.741 1.00 84.00 306 LEU A CA 1
ATOM 2487 C C . LEU A 1 306 ? 4.659 -29.918 46.069 1.00 84.00 306 LEU A C 1
ATOM 2489 O O . LEU A 1 306 ? 4.757 -30.282 47.238 1.00 84.00 306 LEU A O 1
ATOM 2493 N N . ARG A 1 307 ? 4.968 -30.740 45.057 1.00 81.94 307 ARG A N 1
ATOM 2494 C CA . ARG A 1 307 ? 5.590 -32.055 45.279 1.00 81.94 307 ARG A CA 1
ATOM 2495 C C . ARG A 1 307 ? 7.005 -31.919 45.829 1.00 81.94 307 ARG A C 1
ATOM 2497 O O . ARG A 1 307 ? 7.320 -32.622 46.778 1.00 81.94 307 ARG A O 1
ATOM 2504 N N . ALA A 1 308 ? 7.815 -31.014 45.284 1.00 83.75 308 ALA A N 1
ATOM 2505 C CA . ALA A 1 308 ? 9.168 -30.758 45.769 1.00 83.75 308 ALA A CA 1
ATOM 2506 C C . ALA A 1 308 ? 9.172 -30.193 47.201 1.00 83.75 308 ALA A C 1
ATOM 2508 O O . ALA A 1 308 ? 9.971 -30.626 48.024 1.00 83.75 308 ALA A O 1
ATOM 2509 N N . GLU A 1 309 ? 8.250 -29.284 47.532 1.00 82.12 309 GLU A N 1
ATOM 2510 C CA . GLU A 1 309 ? 8.055 -28.765 48.891 1.00 82.12 309 GLU A CA 1
ATOM 2511 C C . GLU A 1 309 ? 7.597 -29.869 49.849 1.00 82.12 309 GLU A C 1
ATOM 2513 O O . GLU A 1 309 ? 8.137 -29.981 50.944 1.00 82.12 309 GLU A O 1
ATOM 2518 N N . ARG A 1 310 ? 6.667 -30.742 49.434 1.00 81.12 310 ARG A N 1
ATOM 2519 C CA . ARG A 1 310 ? 6.258 -31.908 50.237 1.00 81.12 310 ARG A CA 1
ATOM 2520 C C . ARG A 1 310 ? 7.381 -32.918 50.421 1.00 81.12 310 ARG A C 1
ATOM 2522 O O . ARG A 1 310 ? 7.510 -33.467 51.504 1.00 81.12 310 ARG A O 1
ATOM 2529 N N . GLU A 1 311 ? 8.185 -33.172 49.395 1.00 79.69 311 GLU A N 1
ATOM 2530 C CA . GLU A 1 311 ? 9.335 -34.075 49.482 1.00 79.69 311 GLU A CA 1
ATOM 2531 C C . GLU A 1 311 ? 10.431 -33.488 50.377 1.00 79.69 311 GLU A C 1
ATOM 2533 O O . GLU A 1 311 ? 11.050 -34.211 51.152 1.00 79.69 311 GLU A O 1
ATOM 2538 N N . ARG A 1 312 ? 10.640 -32.170 50.317 1.00 77.19 312 ARG A N 1
ATOM 2539 C CA . ARG A 1 312 ? 11.551 -31.452 51.207 1.00 77.19 312 ARG A CA 1
ATOM 25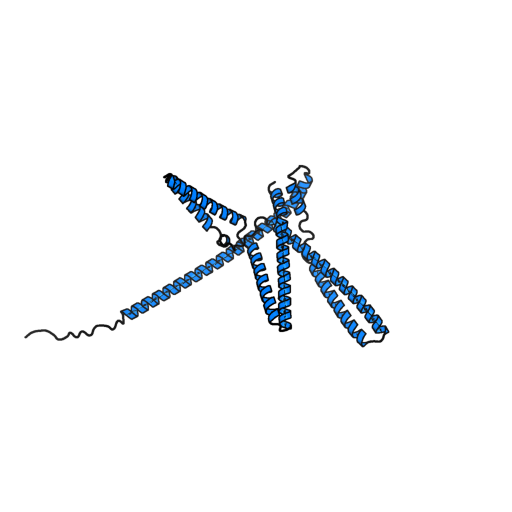40 C C . ARG A 1 312 ? 11.058 -31.473 52.651 1.00 77.19 312 ARG A C 1
ATOM 2542 O O . ARG A 1 312 ? 11.830 -31.845 53.521 1.00 77.19 312 ARG A O 1
ATOM 2549 N N . ALA A 1 313 ? 9.784 -31.176 52.894 1.00 73.88 313 ALA A N 1
ATOM 2550 C CA . ALA A 1 313 ? 9.170 -31.274 54.217 1.00 73.88 313 ALA A CA 1
ATOM 2551 C C . ALA A 1 313 ? 9.178 -32.717 54.747 1.00 73.88 313 ALA A C 1
ATOM 2553 O O . ALA A 1 313 ? 9.404 -32.944 55.932 1.00 73.88 313 ALA A O 1
ATOM 2554 N N . PHE A 1 314 ? 8.983 -33.713 53.878 1.00 72.62 314 PHE A N 1
ATOM 2555 C CA . PHE A 1 314 ? 9.142 -35.122 54.229 1.00 72.62 314 PHE A CA 1
ATOM 2556 C C . PHE A 1 314 ? 10.591 -35.428 54.621 1.00 72.62 314 PHE A C 1
ATOM 2558 O O . PHE A 1 314 ? 10.821 -36.001 55.674 1.00 72.62 314 PHE A O 1
ATOM 2565 N N . LYS A 1 315 ? 11.582 -34.994 53.836 1.00 70.19 315 LYS A N 1
ATOM 2566 C CA . LYS A 1 315 ? 13.005 -35.168 54.168 1.00 70.19 315 LYS A CA 1
ATOM 2567 C C . LYS A 1 315 ? 13.400 -34.455 55.463 1.00 70.19 315 LYS A C 1
ATOM 2569 O O . LYS A 1 315 ? 14.141 -35.030 56.246 1.00 70.19 315 LYS A O 1
ATOM 2574 N N . GLU A 1 316 ? 12.894 -33.250 55.702 1.00 69.88 316 GLU A N 1
ATOM 2575 C CA . GLU A 1 316 ? 13.157 -32.478 56.923 1.00 69.88 316 GLU A CA 1
ATOM 2576 C C . GLU A 1 316 ? 12.474 -33.100 58.158 1.00 69.88 316 GLU A C 1
ATOM 2578 O O . GLU A 1 316 ? 13.063 -33.088 59.228 1.00 69.88 316 GLU A O 1
ATOM 2583 N N . SER A 1 317 ? 11.287 -33.707 58.017 1.00 64.69 317 SER A N 1
ATOM 2584 C CA . SER A 1 317 ? 10.560 -34.353 59.130 1.00 64.69 317 SER A CA 1
ATOM 2585 C C . SER A 1 317 ? 10.977 -35.801 59.422 1.00 64.69 317 SER A C 1
ATOM 2587 O O . SER A 1 317 ? 10.940 -36.217 60.575 1.00 64.69 317 SER A O 1
ATOM 2589 N N . TYR A 1 318 ? 11.376 -36.583 58.411 1.00 55.38 318 TYR A N 1
ATOM 2590 C CA . TYR A 1 318 ? 11.811 -37.981 58.582 1.00 55.38 318 TYR A CA 1
ATOM 2591 C C . TYR A 1 318 ? 13.307 -38.125 58.904 1.00 55.38 318 TYR A C 1
ATOM 2593 O O . TYR A 1 318 ? 13.724 -39.184 59.367 1.00 55.38 318 TYR A O 1
ATOM 2601 N N . PHE A 1 319 ? 14.113 -37.085 58.662 1.00 55.28 319 PHE A N 1
ATOM 2602 C CA . PHE A 1 319 ? 15.532 -37.023 59.032 1.00 55.28 319 PHE A CA 1
ATOM 2603 C C . PHE A 1 319 ? 15.826 -35.880 60.011 1.00 55.28 319 PHE A C 1
ATOM 2605 O O . PHE A 1 319 ? 16.923 -35.318 59.990 1.00 55.28 319 PHE A O 1
ATOM 2612 N N . ASP A 1 320 ? 14.881 -35.541 60.892 1.00 46.53 320 ASP A N 1
ATOM 2613 C CA . ASP A 1 320 ? 15.206 -34.727 62.062 1.00 46.53 320 ASP A CA 1
ATOM 2614 C C . ASP A 1 320 ? 16.001 -35.594 63.054 1.00 46.53 320 ASP A C 1
ATOM 2616 O O . ASP A 1 320 ? 15.476 -36.190 63.990 1.00 46.53 320 ASP A O 1
ATOM 2620 N N . THR A 1 321 ? 17.301 -35.758 62.797 1.00 54.81 321 THR A N 1
ATOM 2621 C CA . THR A 1 321 ? 18.248 -36.435 63.696 1.00 54.81 321 THR A CA 1
ATOM 2622 C C . THR A 1 321 ? 18.664 -35.505 64.832 1.00 54.81 321 THR A C 1
ATOM 2624 O O . THR A 1 321 ? 19.855 -35.268 65.062 1.00 54.81 321 THR A O 1
ATOM 2627 N N . ARG A 1 322 ? 17.686 -34.943 65.539 1.00 57.97 322 ARG A N 1
ATOM 2628 C CA . ARG A 1 322 ? 17.890 -34.320 66.842 1.00 57.97 322 ARG A CA 1
ATOM 2629 C C . ARG A 1 322 ? 16.880 -34.920 67.817 1.00 57.97 322 ARG A C 1
ATOM 2631 O O . ARG A 1 322 ? 15.700 -34.619 67.759 1.00 57.97 322 ARG A O 1
ATOM 2638 N N . GLU A 1 323 ? 17.435 -35.752 68.700 1.00 50.31 323 GLU A N 1
ATOM 2639 C CA . GLU A 1 323 ? 16.859 -36.344 69.919 1.00 50.31 323 GLU A CA 1
ATOM 2640 C C . GLU A 1 323 ? 16.107 -37.685 69.790 1.00 50.31 323 GLU A C 1
ATOM 2642 O O . GLU A 1 323 ? 14.890 -37.731 69.680 1.00 50.31 323 GLU A O 1
ATOM 2647 N N . SER A 1 324 ? 16.843 -38.796 69.965 1.00 42.50 324 SER A N 1
ATOM 2648 C CA . SER A 1 324 ? 16.592 -39.713 71.096 1.00 42.50 324 SER A CA 1
ATOM 2649 C C . SER A 1 324 ? 17.789 -40.654 71.349 1.00 42.50 324 SER A C 1
ATOM 2651 O O . SER A 1 324 ? 17.802 -41.809 70.931 1.00 42.50 324 SER A O 1
ATOM 2653 N N . GLU A 1 325 ? 18.797 -40.179 72.078 1.00 41.34 325 GLU A N 1
ATOM 2654 C CA . GLU A 1 325 ? 19.553 -41.044 72.998 1.00 41.34 325 GLU A CA 1
ATOM 2655 C C . GLU A 1 325 ? 19.259 -40.534 74.412 1.00 41.34 325 GLU A C 1
ATOM 2657 O O . GLU A 1 325 ? 20.006 -39.754 74.993 1.00 41.34 325 GLU A O 1
ATOM 2662 N N . ALA A 1 326 ? 18.097 -40.927 74.934 1.00 43.03 326 ALA A N 1
ATOM 2663 C CA . ALA A 1 326 ? 17.845 -40.958 76.365 1.00 43.03 326 ALA A CA 1
ATOM 2664 C C . ALA A 1 326 ? 17.968 -42.426 76.776 1.00 43.03 326 ALA A C 1
ATOM 2666 O O . ALA A 1 326 ? 17.095 -43.246 76.499 1.00 43.03 326 ALA A O 1
ATOM 2667 N N . SER A 1 327 ? 19.118 -42.760 77.347 1.00 43.69 327 SER A N 1
ATOM 2668 C CA . SER A 1 327 ? 19.391 -44.045 77.971 1.00 43.69 327 SER A CA 1
ATOM 2669 C C . SER A 1 327 ? 18.556 -44.182 79.245 1.00 43.69 327 SER A C 1
ATOM 2671 O O . SER A 1 327 ? 18.930 -43.641 80.284 1.00 43.69 327 SER A O 1
ATOM 2673 N N . GLU A 1 328 ? 17.454 -44.919 79.172 1.00 45.38 328 GLU A N 1
ATOM 2674 C CA . GLU A 1 328 ? 16.792 -45.507 80.335 1.00 45.38 328 GLU A CA 1
ATOM 2675 C C . GLU A 1 328 ? 16.551 -46.989 80.055 1.00 45.38 328 GLU A C 1
ATOM 2677 O O . GLU A 1 328 ? 15.602 -47.358 79.375 1.00 45.38 328 GLU A O 1
ATOM 2682 N N . ASP A 1 329 ? 17.447 -47.824 80.578 1.00 43.09 329 ASP A N 1
ATOM 2683 C CA . ASP A 1 329 ? 17.144 -49.201 80.951 1.00 43.09 329 ASP A CA 1
ATOM 2684 C C . ASP A 1 329 ? 18.136 -49.635 82.036 1.00 43.09 329 ASP A C 1
ATOM 2686 O O . ASP A 1 329 ? 19.289 -49.947 81.754 1.00 43.09 329 ASP A O 1
ATOM 2690 N N . GLU A 1 330 ? 17.677 -49.650 83.289 1.00 39.72 330 GLU A N 1
ATOM 2691 C CA . GLU A 1 330 ? 17.998 -50.739 84.215 1.00 39.72 330 GLU A CA 1
ATOM 2692 C C . GLU A 1 330 ? 16.917 -50.856 85.310 1.00 39.72 330 GLU A C 1
ATOM 2694 O O . GLU A 1 330 ? 16.934 -50.195 86.344 1.00 39.72 330 GLU A O 1
ATOM 2699 N N . ASN A 1 331 ? 15.927 -51.699 84.996 1.00 39.19 331 ASN A N 1
ATOM 2700 C CA . ASN A 1 331 ? 15.275 -52.707 85.842 1.00 39.19 331 ASN A CA 1
ATOM 2701 C C . ASN A 1 331 ? 15.006 -52.422 87.337 1.00 39.19 331 ASN A C 1
ATOM 2703 O O . ASN A 1 331 ? 15.890 -52.437 88.186 1.00 39.19 331 ASN A O 1
ATOM 2707 N N . ASN A 1 332 ? 13.718 -52.455 87.680 1.00 41.62 332 ASN A N 1
ATOM 2708 C CA . ASN A 1 332 ? 13.200 -53.060 88.922 1.00 41.62 332 ASN A CA 1
ATOM 2709 C C . ASN A 1 332 ? 12.676 -54.482 88.556 1.00 41.62 332 ASN A C 1
ATOM 2711 O O . ASN A 1 332 ? 12.271 -54.601 87.397 1.00 41.62 332 ASN A O 1
ATOM 2715 N N . PRO A 1 333 ? 12.556 -55.530 89.427 1.00 48.94 333 PRO A N 1
ATOM 2716 C CA . PRO A 1 333 ? 12.285 -55.460 90.879 1.00 48.94 333 PRO A CA 1
ATOM 2717 C C . PRO A 1 333 ? 12.817 -56.606 91.818 1.00 48.94 333 PRO A C 1
ATOM 2719 O O . PRO A 1 333 ? 13.131 -57.711 91.395 1.00 48.94 333 PRO A O 1
ATOM 2722 N N . GLN A 1 334 ? 12.760 -56.337 93.136 1.00 39.59 334 GLN A N 1
ATOM 2723 C CA . GLN A 1 334 ? 12.459 -57.235 94.289 1.00 39.59 334 GLN A CA 1
ATOM 2724 C C . GLN A 1 334 ? 13.315 -58.492 94.606 1.00 39.59 334 GLN A C 1
ATOM 2726 O O . GLN A 1 334 ? 13.027 -59.580 94.114 1.00 39.59 334 GLN A O 1
ATOM 2731 N N . GLN A 1 335 ? 14.205 -58.388 95.609 1.00 33.66 335 GLN A N 1
ATOM 2732 C CA . GLN A 1 335 ? 14.125 -59.030 96.947 1.00 33.66 335 GLN A CA 1
ATOM 2733 C C . GLN A 1 335 ? 15.308 -58.619 97.829 1.00 33.66 335 GLN A C 1
ATOM 2735 O O . GLN A 1 335 ? 16.437 -58.552 97.298 1.00 33.66 335 GLN A O 1
#

pLDDT: mean 78.55, std 14.75, range [33.66, 97.0]

Secondary structure (DSSP, 8-state):
-HHHHHHHHHHHHHHHHHHHHHHHHHHHHHHHHHHHHHHHHHHTT-HHHHHHHHHHHHHHHHHHHHHHHHHH-S-BHHHHHHHHHHHHHHHHHHHHHHHHHHTT-HHHHHHHHHHHHHHHHHHHTS-GGGG-TT---BTTTT-HHHHHHHHHHHHHHHHHHHHHHHHHHHHHHHHHHHHHHHHHHHHHHTT-HHHHHHHHHHHHHHHHHHHHHHHHHHHHHTS---SSS-HHHHHHHHHHHTT-----HHHHHHHHHHHHHHHHHHHHHHHHHHHHHHHHHHHHHHHHHHHHHHHHHHHHHHHHHHHHHHHHHHHHHH-----------------